Protein AF-A0A952A8U5-F1 (afdb_monomer_lite)

Structure (mmCIF, N/CA/C/O backbone):
data_AF-A0A952A8U5-F1
#
_entry.id   AF-A0A952A8U5-F1
#
loop_
_atom_site.group_PDB
_atom_site.id
_atom_site.type_symbol
_atom_site.label_atom_id
_atom_site.label_alt_id
_atom_site.label_comp_id
_atom_site.label_asym_id
_atom_site.label_entity_id
_atom_site.label_seq_id
_atom_site.pdbx_PDB_ins_code
_atom_site.Cartn_x
_atom_site.Cartn_y
_atom_site.Cartn_z
_atom_site.occupancy
_atom_site.B_iso_or_equiv
_atom_site.auth_seq_id
_atom_site.auth_comp_id
_atom_site.auth_asym_id
_atom_site.auth_atom_id
_atom_site.pdbx_PDB_model_num
ATOM 1 N N . VAL A 1 1 ? 21.647 -5.695 -5.911 1.00 37.28 1 VAL A N 1
ATOM 2 C CA . VAL A 1 1 ? 21.591 -6.874 -6.812 1.00 37.28 1 VAL A CA 1
ATOM 3 C C . VAL A 1 1 ? 20.422 -6.600 -7.721 1.00 37.28 1 VAL A C 1
ATOM 5 O O . VAL A 1 1 ? 19.400 -6.270 -7.164 1.00 37.28 1 VAL A O 1
ATOM 8 N N . ASN A 1 2 ? 20.579 -6.632 -9.044 1.00 33.94 2 ASN A N 1
ATOM 9 C CA . ASN A 1 2 ? 19.519 -6.230 -9.976 1.00 33.94 2 ASN A CA 1
ATOM 10 C C . ASN A 1 2 ? 18.311 -7.177 -9.808 1.00 33.94 2 ASN A C 1
ATOM 12 O O . ASN A 1 2 ? 18.358 -8.295 -10.326 1.00 33.94 2 ASN A O 1
ATOM 16 N N . GLN A 1 3 ? 17.289 -6.779 -9.040 1.00 51.44 3 GLN A N 1
ATOM 17 C CA . GLN A 1 3 ? 16.189 -7.674 -8.624 1.00 51.44 3 GLN A CA 1
ATOM 18 C C . GLN A 1 3 ? 15.163 -7.899 -9.745 1.00 51.44 3 GLN A C 1
ATOM 20 O O . GLN A 1 3 ? 14.314 -8.783 -9.668 1.00 51.44 3 GLN A O 1
ATOM 25 N N . TYR A 1 4 ? 15.304 -7.156 -10.846 1.00 50.34 4 TYR A N 1
ATOM 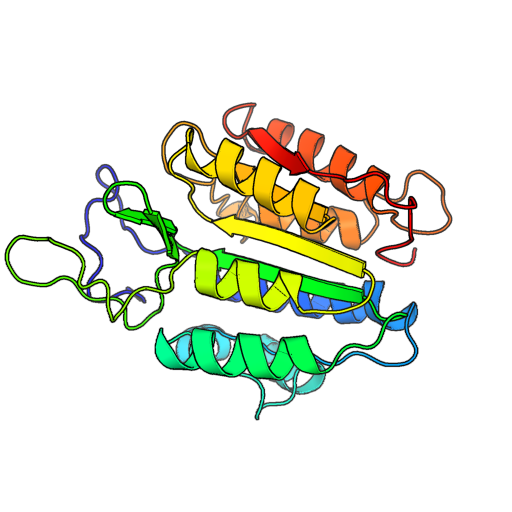26 C CA . TYR A 1 4 ? 14.546 -7.318 -12.080 1.00 50.34 4 TYR A CA 1
ATOM 27 C C . TYR A 1 4 ? 15.499 -7.630 -13.243 1.00 50.34 4 TYR A C 1
ATOM 29 O O . TYR A 1 4 ? 15.932 -6.724 -13.961 1.00 50.34 4 TYR A O 1
ATOM 37 N N . PRO A 1 5 ? 15.828 -8.911 -13.498 1.00 50.66 5 PRO A N 1
ATOM 38 C CA . PRO A 1 5 ? 16.838 -9.280 -14.493 1.00 50.66 5 PRO A CA 1
ATOM 39 C C . PRO A 1 5 ? 16.479 -8.892 -15.939 1.00 50.66 5 PRO A C 1
ATOM 41 O O . PRO A 1 5 ? 17.337 -8.945 -16.818 1.00 50.66 5 PRO A O 1
ATOM 44 N N . HIS A 1 6 ? 15.226 -8.491 -16.181 1.00 56.41 6 HIS A N 1
ATOM 45 C CA . HIS A 1 6 ? 14.666 -8.197 -17.506 1.00 56.41 6 HIS A CA 1
ATOM 46 C C . HIS A 1 6 ? 14.219 -6.742 -17.670 1.00 56.41 6 HIS A C 1
ATOM 48 O O . HIS A 1 6 ? 13.686 -6.390 -18.725 1.00 56.41 6 HIS A O 1
ATOM 54 N N . LEU A 1 7 ? 14.421 -5.893 -16.655 1.00 51.28 7 LEU A N 1
ATOM 55 C CA . LEU A 1 7 ? 14.247 -4.455 -16.829 1.00 51.28 7 LEU A CA 1
ATOM 56 C C . LEU A 1 7 ? 15.418 -3.905 -17.663 1.00 51.28 7 LEU A C 1
ATOM 58 O O . LEU A 1 7 ? 16.573 -4.278 -17.426 1.00 51.28 7 LEU A O 1
ATOM 62 N N . PRO A 1 8 ? 15.158 -3.036 -18.660 1.00 50.41 8 PRO A N 1
ATOM 63 C CA . PRO A 1 8 ? 16.235 -2.339 -19.350 1.00 50.41 8 PRO A CA 1
ATOM 64 C C . PRO A 1 8 ? 17.064 -1.544 -18.333 1.00 50.41 8 PRO A C 1
ATOM 66 O O . PRO A 1 8 ? 16.554 -1.093 -17.315 1.00 50.41 8 PRO A O 1
ATOM 69 N N . ARG A 1 9 ? 18.358 -1.352 -18.604 1.00 48.50 9 ARG A N 1
ATOM 70 C CA . ARG A 1 9 ? 19.255 -0.591 -17.712 1.00 48.50 9 ARG A CA 1
ATOM 71 C C . ARG A 1 9 ? 19.032 0.926 -17.756 1.00 48.50 9 ARG A C 1
ATOM 73 O O . ARG A 1 9 ? 19.686 1.635 -17.001 1.00 48.50 9 ARG A O 1
ATOM 80 N N . ASP A 1 10 ? 18.144 1.400 -18.631 1.00 44.06 10 ASP A N 1
ATOM 81 C CA . ASP A 1 10 ? 17.952 2.814 -18.943 1.00 44.06 10 ASP A CA 1
ATOM 82 C C . ASP A 1 10 ? 16.544 3.299 -18.570 1.00 44.06 10 ASP A C 1
ATOM 84 O O . ASP A 1 10 ? 15.676 3.494 -19.421 1.00 44.06 10 ASP A O 1
ATOM 88 N N . CYS A 1 11 ? 16.342 3.579 -17.284 1.00 48.38 11 CYS A N 1
ATOM 89 C CA . CYS A 1 11 ? 15.270 4.452 -16.808 1.00 48.38 11 CYS A CA 1
ATOM 90 C C . CYS A 1 11 ? 15.781 5.900 -16.832 1.00 48.38 11 CYS A C 1
ATOM 92 O O . CYS A 1 11 ? 16.221 6.437 -15.818 1.00 48.38 11 CYS A O 1
ATOM 94 N N . GLY A 1 12 ? 15.820 6.520 -18.019 1.00 43.03 12 GLY A N 1
ATOM 95 C CA . GLY A 1 12 ? 16.330 7.892 -18.177 1.00 43.03 12 GLY A CA 1
ATOM 96 C C . GLY A 1 12 ? 17.836 8.038 -17.901 1.00 43.03 12 GLY A C 1
ATOM 97 O O . GLY A 1 12 ? 18.270 9.066 -17.385 1.00 43.03 12 GLY A O 1
ATOM 98 N N . GLY A 1 13 ? 18.630 7.006 -18.218 1.00 38.75 13 GLY A N 1
ATOM 99 C CA . GLY A 1 13 ? 20.083 6.973 -17.991 1.00 38.75 13 GLY A CA 1
ATOM 100 C C . GLY A 1 13 ? 20.511 6.516 -16.588 1.00 38.75 13 GLY A C 1
ATOM 101 O O . GLY A 1 13 ? 21.642 6.785 -16.181 1.00 38.75 13 GLY A O 1
ATOM 102 N N . ARG A 1 14 ? 19.618 5.864 -15.825 1.00 41.97 14 ARG A N 1
ATOM 103 C CA . ARG A 1 14 ? 19.888 5.255 -14.508 1.00 41.97 14 ARG A CA 1
ATOM 104 C C . ARG A 1 14 ? 19.288 3.850 -14.405 1.00 41.97 14 ARG A C 1
ATOM 106 O O . ARG A 1 14 ? 18.371 3.515 -15.152 1.00 41.97 14 ARG A O 1
ATOM 113 N N . SER A 1 15 ? 19.792 3.076 -13.436 1.00 47.25 15 SER A N 1
ATOM 114 C CA . SER A 1 15 ? 19.279 1.747 -13.078 1.00 47.25 15 SER A CA 1
ATOM 115 C C . SER A 1 15 ? 17.777 1.797 -12.794 1.00 47.25 15 SER A C 1
ATOM 117 O O . SER A 1 15 ? 17.335 2.627 -12.005 1.00 47.25 15 SER A O 1
ATOM 119 N N . CYS A 1 16 ? 17.014 0.891 -13.405 1.00 51.41 16 CYS A N 1
ATOM 120 C CA . CYS A 1 16 ? 15.597 0.658 -13.114 1.00 51.41 16 CYS A CA 1
ATOM 121 C C . CYS A 1 16 ? 15.400 -0.263 -11.894 1.00 51.41 16 CYS A C 1
ATOM 123 O O . CYS A 1 16 ? 14.442 -1.020 -11.856 1.00 51.41 16 CYS A O 1
ATOM 125 N N . ASP A 1 17 ? 16.3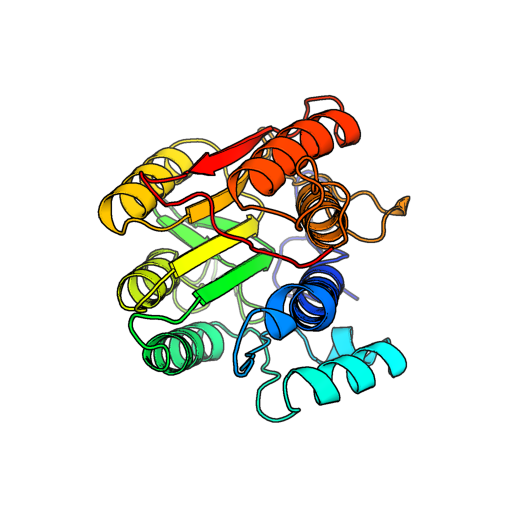43 -0.288 -10.954 1.00 58.25 17 ASP A N 1
ATOM 126 C CA . ASP A 1 17 ? 16.237 -1.097 -9.736 1.00 58.25 17 ASP A CA 1
ATOM 127 C C . ASP A 1 17 ? 15.728 -0.163 -8.638 1.00 58.25 17 ASP A C 1
ATOM 129 O O . ASP A 1 17 ? 16.400 0.823 -8.321 1.00 58.25 17 ASP A O 1
ATOM 133 N N . LEU A 1 18 ? 14.522 -0.417 -8.128 1.00 64.88 18 LEU A N 1
ATOM 134 C CA . LEU A 1 18 ? 14.008 0.300 -6.962 1.00 64.88 18 LEU A CA 1
ATOM 135 C C . LEU A 1 18 ? 14.742 -0.225 -5.732 1.00 64.88 18 LEU A C 1
ATOM 137 O O . LEU A 1 18 ? 14.791 -1.431 -5.497 1.00 64.88 18 LEU A O 1
ATOM 141 N N . ASN A 1 19 ? 15.310 0.675 -4.941 1.00 69.81 19 ASN A N 1
ATOM 142 C CA . ASN A 1 19 ? 16.177 0.284 -3.832 1.00 69.81 19 ASN A CA 1
ATOM 143 C C . ASN A 1 19 ? 15.388 -0.149 -2.592 1.00 69.81 19 ASN A C 1
ATOM 145 O O . ASN A 1 19 ? 15.930 -0.841 -1.729 1.00 69.81 19 ASN A O 1
ATOM 149 N N . PHE A 1 20 ? 14.124 0.268 -2.492 1.00 80.62 20 PHE A N 1
ATOM 150 C CA . PHE A 1 20 ? 13.355 0.205 -1.254 1.00 80.62 20 PHE A CA 1
ATOM 151 C C . PHE A 1 20 ? 12.018 -0.566 -1.248 1.00 80.62 20 PHE A C 1
ATOM 153 O O . PHE A 1 20 ? 11.521 -0.725 -0.141 1.00 80.62 20 PHE A O 1
ATOM 160 N N . PRO A 1 21 ? 11.445 -1.162 -2.323 1.00 86.81 21 PRO A N 1
ATOM 161 C CA . PRO A 1 21 ? 10.100 -1.761 -2.251 1.00 86.81 21 PRO A CA 1
ATOM 162 C C . PRO A 1 21 ? 9.926 -2.826 -1.163 1.00 86.81 21 PRO A C 1
ATOM 164 O O . PRO A 1 21 ? 8.898 -2.878 -0.492 1.00 86.81 21 PRO A O 1
ATOM 167 N N . VAL A 1 22 ? 10.948 -3.661 -0.946 1.00 91.25 22 VAL A N 1
ATOM 168 C CA . VAL A 1 22 ? 10.924 -4.677 0.118 1.00 91.25 22 VAL A CA 1
ATOM 169 C C . VAL A 1 22 ? 11.015 -4.032 1.500 1.00 91.25 22 VAL A C 1
ATOM 171 O O . VAL A 1 22 ? 10.316 -4.458 2.419 1.00 91.25 22 VAL A O 1
ATOM 174 N N . ALA A 1 23 ? 11.837 -2.992 1.659 1.00 90.75 23 ALA A N 1
ATOM 175 C CA . ALA A 1 23 ? 11.923 -2.230 2.904 1.00 90.75 23 ALA A CA 1
ATOM 176 C C . ALA A 1 23 ? 10.614 -1.478 3.190 1.00 90.75 23 ALA A C 1
ATOM 178 O O . ALA A 1 23 ? 10.117 -1.537 4.310 1.00 90.75 23 ALA A O 1
ATOM 179 N N . ASP A 1 24 ? 10.035 -0.848 2.171 1.00 92.00 24 ASP A N 1
ATOM 180 C CA . ASP A 1 24 ? 8.769 -0.124 2.203 1.00 92.00 24 ASP A CA 1
ATOM 181 C C . ASP A 1 24 ? 7.629 -1.037 2.667 1.00 92.00 24 ASP A C 1
ATOM 183 O O . ASP A 1 24 ? 6.976 -0.748 3.668 1.00 92.00 24 ASP A O 1
ATOM 187 N N . ALA A 1 25 ? 7.431 -2.181 2.003 1.00 94.75 25 ALA A N 1
ATOM 188 C CA . ALA A 1 25 ? 6.366 -3.122 2.350 1.00 94.75 25 ALA A CA 1
ATOM 189 C C . ALA A 1 25 ? 6.558 -3.749 3.743 1.00 94.75 25 ALA A C 1
ATOM 191 O O . ALA A 1 25 ? 5.596 -3.872 4.507 1.00 94.75 25 ALA A O 1
ATOM 192 N N . SER A 1 26 ? 7.799 -4.098 4.102 1.00 95.50 26 SER A N 1
ATOM 193 C CA . SER A 1 26 ? 8.123 -4.691 5.408 1.00 95.50 26 SER A CA 1
ATOM 194 C C . SER A 1 26 ? 7.898 -3.702 6.555 1.00 95.50 26 SER A C 1
ATOM 196 O O . SER A 1 26 ? 7.241 -4.021 7.546 1.00 95.50 26 SER A O 1
ATOM 198 N N . GLU A 1 27 ? 8.395 -2.472 6.425 1.00 95.81 27 GLU A N 1
ATOM 199 C CA . GLU A 1 27 ? 8.188 -1.448 7.452 1.00 95.81 27 GLU A CA 1
ATOM 200 C C . GLU A 1 27 ? 6.730 -0.992 7.514 1.00 95.81 27 GLU A C 1
ATOM 202 O O . GLU A 1 27 ? 6.235 -0.688 8.601 1.00 95.81 27 GLU A O 1
ATOM 207 N N . PHE A 1 28 ? 6.010 -1.002 6.388 1.00 96.88 28 PHE A N 1
ATOM 208 C CA . PHE A 1 28 ? 4.585 -0.694 6.367 1.00 96.88 28 PHE A CA 1
ATOM 209 C C . PHE A 1 28 ? 3.770 -1.711 7.167 1.00 96.88 28 PHE A C 1
ATOM 211 O O . PHE A 1 28 ? 3.042 -1.314 8.080 1.00 96.88 28 PHE A O 1
ATOM 218 N N . VAL A 1 29 ? 3.921 -3.015 6.901 1.00 97.62 29 VAL A N 1
ATOM 219 C CA . VAL A 1 29 ? 3.179 -4.040 7.658 1.00 97.62 29 VAL A CA 1
ATOM 220 C C . VAL A 1 29 ? 3.554 -4.019 9.141 1.00 97.62 29 VAL A C 1
ATOM 222 O O . VAL A 1 29 ? 2.681 -4.158 10.000 1.00 97.62 29 VAL A O 1
ATOM 225 N N . ARG A 1 30 ? 4.822 -3.737 9.464 1.00 97.44 30 ARG A N 1
ATOM 226 C CA . ARG A 1 30 ? 5.284 -3.553 10.842 1.00 97.44 30 ARG A CA 1
ATOM 227 C C . ARG A 1 30 ? 4.617 -2.353 11.518 1.00 97.44 30 ARG A C 1
ATOM 229 O O . ARG A 1 30 ? 4.104 -2.484 12.628 1.00 97.44 30 ARG A O 1
ATOM 236 N N . ALA A 1 31 ? 4.563 -1.200 10.853 1.00 97.19 31 ALA A N 1
ATOM 237 C CA . ALA A 1 31 ? 3.901 -0.008 11.380 1.00 97.19 31 ALA A CA 1
ATOM 238 C C . ALA A 1 31 ? 2.395 -0.239 11.597 1.00 97.19 31 ALA A C 1
ATOM 240 O O . ALA A 1 31 ? 1.861 0.136 12.643 1.00 97.19 31 ALA A O 1
ATOM 241 N N . VAL A 1 32 ? 1.722 -0.909 10.656 1.00 97.81 32 VAL A N 1
ATOM 242 C CA . VAL A 1 32 ? 0.310 -1.305 10.784 1.00 97.81 32 VAL A CA 1
ATOM 243 C C . VAL A 1 32 ? 0.119 -2.251 11.974 1.00 97.81 32 VAL A C 1
ATOM 245 O O . VAL A 1 32 ? -0.770 -2.019 12.794 1.00 97.81 32 VAL A O 1
ATOM 248 N N . ALA A 1 33 ? 0.980 -3.255 12.148 1.00 97.75 33 ALA A N 1
ATOM 249 C CA . ALA A 1 33 ? 0.918 -4.170 13.288 1.00 97.75 33 ALA A CA 1
ATOM 250 C C . ALA A 1 33 ? 1.134 -3.461 14.641 1.00 97.75 33 ALA A C 1
ATOM 252 O O . ALA A 1 33 ? 0.477 -3.766 15.636 1.00 97.75 33 ALA A O 1
ATOM 253 N N . GLU A 1 34 ? 2.022 -2.469 14.705 1.00 97.00 34 GLU A N 1
ATOM 254 C CA . GLU A 1 34 ? 2.311 -1.743 15.948 1.00 97.00 34 GLU A CA 1
ATOM 255 C C . GLU A 1 34 ? 1.239 -0.696 16.308 1.00 97.00 34 GLU A C 1
ATOM 257 O O . GLU A 1 34 ? 0.979 -0.427 17.497 1.00 97.00 34 GLU A O 1
ATOM 262 N N . ARG A 1 35 ? 0.648 -0.057 15.290 1.00 97.25 35 ARG A N 1
ATOM 263 C CA . ARG A 1 35 ? -0.149 1.170 15.445 1.00 97.25 35 ARG A CA 1
ATOM 264 C C . ARG A 1 35 ? -1.611 1.031 15.039 1.00 97.25 35 ARG A C 1
ATOM 266 O O . ARG A 1 35 ? -2.451 1.670 15.673 1.00 97.25 35 ARG A O 1
ATOM 273 N N . SER A 1 36 ? -1.933 0.201 14.058 1.00 96.38 36 SER A N 1
ATOM 274 C CA . SER A 1 36 ? -3.300 0.019 13.552 1.00 96.38 36 SER A CA 1
ATOM 275 C C . SER A 1 36 ? -3.965 -1.227 14.132 1.00 96.38 36 SER A C 1
ATOM 277 O O . SER A 1 36 ? -5.079 -1.126 14.633 1.00 96.38 36 SER A O 1
ATOM 279 N N . ALA A 1 37 ? -3.278 -2.374 14.160 1.00 97.06 37 ALA A N 1
ATOM 280 C CA . ALA A 1 37 ? -3.807 -3.636 14.693 1.00 97.06 37 ALA A CA 1
ATOM 281 C C . ALA A 1 37 ? -4.447 -3.531 16.089 1.00 97.06 37 ALA A C 1
ATOM 283 O O . ALA A 1 37 ? -5.512 -4.111 16.278 1.00 97.06 37 ALA A O 1
ATOM 284 N N . PRO A 1 38 ? -3.908 -2.758 17.057 1.00 96.81 38 PRO A N 1
ATOM 285 C CA . PRO A 1 38 ? -4.542 -2.607 18.370 1.00 96.81 38 PRO A CA 1
ATOM 286 C C . PRO A 1 38 ? -5.923 -1.929 18.361 1.00 96.81 38 PRO A C 1
ATOM 288 O O . PRO A 1 38 ? -6.580 -1.890 19.399 1.00 96.81 38 PRO A O 1
ATOM 291 N N . LEU A 1 39 ? -6.349 -1.348 17.234 1.00 96.12 39 LEU A N 1
ATOM 292 C CA . LEU A 1 39 ? -7.702 -0.816 17.038 1.00 96.12 39 LEU A CA 1
ATOM 293 C C . LEU A 1 39 ? -8.718 -1.910 16.660 1.00 96.12 39 LEU A C 1
ATOM 295 O O . LEU A 1 39 ? -9.917 -1.635 16.632 1.00 96.12 39 LEU A O 1
ATOM 299 N N . HIS A 1 40 ? -8.250 -3.124 16.366 1.00 96.69 40 HIS A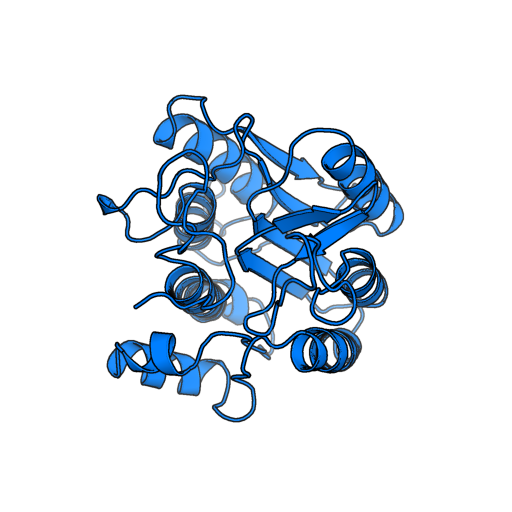 N 1
ATOM 300 C CA . HIS A 1 40 ? -9.034 -4.246 15.860 1.00 96.69 40 HIS A CA 1
ATOM 301 C C . HIS A 1 40 ? -8.945 -5.454 16.801 1.00 96.69 40 HIS A C 1
ATOM 303 O O . HIS A 1 40 ? -8.061 -5.543 17.652 1.00 96.69 40 HIS A O 1
ATOM 309 N N . ALA A 1 41 ? -9.880 -6.398 16.657 1.00 96.81 41 ALA A N 1
ATOM 310 C CA . ALA A 1 41 ? -9.876 -7.629 17.451 1.00 96.81 41 ALA A CA 1
ATOM 311 C C . ALA A 1 41 ? -8.711 -8.562 17.076 1.00 96.81 41 ALA A C 1
ATOM 313 O O . ALA A 1 41 ? -8.189 -9.275 17.931 1.00 96.81 41 ALA A O 1
ATOM 314 N N . GLN A 1 42 ? -8.315 -8.544 15.804 1.00 95.94 42 GLN A N 1
ATOM 315 C CA . GLN A 1 42 ? -7.205 -9.309 15.248 1.00 95.94 42 GLN A CA 1
ATOM 316 C C . GLN A 1 42 ? -6.674 -8.620 13.986 1.00 95.94 42 GLN A C 1
ATOM 318 O O . GLN A 1 42 ? -7.327 -7.731 13.436 1.00 95.94 42 GLN A O 1
ATOM 323 N N . MET A 1 43 ? -5.497 -9.046 13.534 1.00 96.88 43 MET A N 1
ATOM 324 C CA . MET A 1 43 ? -4.905 -8.647 12.262 1.00 96.88 43 MET A CA 1
ATOM 325 C C . MET A 1 43 ? -4.459 -9.902 11.523 1.00 96.88 43 MET A C 1
ATOM 327 O O . MET A 1 43 ? -3.761 -10.739 12.091 1.00 96.88 43 MET A O 1
ATOM 331 N N . GLU A 1 44 ? -4.845 -9.992 10.257 1.00 97.56 44 GLU A N 1
ATOM 332 C CA . GLU A 1 44 ? -4.279 -10.925 9.292 1.00 97.56 44 GLU A CA 1
ATOM 333 C C . GLU A 1 44 ? -3.462 -10.131 8.273 1.00 97.56 44 GLU A C 1
ATOM 335 O O . GLU A 1 44 ? -3.819 -9.002 7.931 1.00 97.56 44 GLU A O 1
ATOM 340 N N . ALA A 1 45 ? -2.360 -10.706 7.801 1.00 97.94 45 ALA A N 1
ATOM 341 C CA . ALA A 1 45 ? -1.507 -10.084 6.801 1.00 97.94 45 ALA A CA 1
ATOM 342 C C . ALA A 1 45 ? -1.103 -11.095 5.727 1.00 97.94 45 ALA A C 1
ATOM 344 O O . ALA A 1 45 ? -1.012 -12.293 5.988 1.00 97.94 45 ALA A O 1
ATOM 345 N N . LEU A 1 46 ? -0.857 -10.568 4.533 1.00 98.25 46 LEU A N 1
ATOM 346 C CA . LEU A 1 46 ? -0.277 -11.239 3.379 1.00 98.25 46 LEU A CA 1
ATOM 347 C C . LEU A 1 46 ? 0.802 -10.297 2.843 1.00 98.25 46 LEU A C 1
ATOM 349 O O . LEU A 1 46 ? 0.534 -9.109 2.644 1.00 98.25 46 LEU A O 1
ATOM 353 N N . LEU A 1 47 ? 2.018 -10.801 2.645 1.00 98.12 47 LEU A N 1
ATOM 354 C CA . LEU A 1 47 ? 3.144 -9.997 2.181 1.00 98.12 47 LEU A CA 1
ATOM 355 C C . LEU A 1 47 ? 3.740 -10.612 0.919 1.00 98.12 47 LEU A C 1
ATOM 357 O O . LEU A 1 47 ? 4.336 -11.684 0.973 1.00 98.12 47 LEU A O 1
ATOM 361 N N . LEU A 1 48 ? 3.623 -9.904 -0.205 1.00 97.56 48 LEU A N 1
ATOM 362 C CA . LEU A 1 48 ? 4.245 -10.314 -1.461 1.00 97.56 48 LEU A CA 1
ATOM 363 C C . LEU A 1 48 ? 5.519 -9.503 -1.710 1.00 97.56 48 LEU A C 1
ATOM 365 O O . LEU A 1 48 ? 5.448 -8.344 -2.116 1.00 97.56 48 LEU A O 1
ATOM 369 N N . VAL A 1 49 ? 6.681 -10.096 -1.439 1.00 95.75 49 VAL A N 1
ATOM 370 C CA . VAL A 1 49 ? 8.004 -9.454 -1.551 1.00 95.75 49 VAL A CA 1
ATOM 371 C C . VAL A 1 49 ? 9.058 -10.464 -1.983 1.00 95.75 49 VAL A C 1
ATOM 373 O O . VAL A 1 49 ? 8.922 -11.657 -1.724 1.00 95.75 49 VAL A O 1
ATOM 376 N N . ASN A 1 50 ? 10.126 -9.991 -2.627 1.00 93.62 50 ASN A N 1
ATOM 377 C CA . ASN A 1 50 ? 11.254 -10.855 -2.959 1.00 93.62 50 ASN A CA 1
ATOM 378 C C . ASN A 1 50 ? 11.929 -11.363 -1.678 1.00 93.62 50 ASN A C 1
ATOM 380 O O . ASN A 1 50 ? 12.507 -10.567 -0.931 1.00 93.62 50 ASN A O 1
ATOM 384 N N . ARG A 1 51 ? 11.871 -12.676 -1.420 1.00 91.75 51 ARG A N 1
ATOM 385 C CA . ARG A 1 51 ? 12.367 -13.276 -0.172 1.00 91.75 51 ARG A CA 1
ATOM 386 C C . ARG A 1 51 ? 13.863 -13.105 -0.021 1.00 91.75 51 ARG A C 1
ATOM 388 O O . ARG A 1 51 ? 14.297 -12.691 1.042 1.00 91.75 51 ARG A O 1
ATOM 395 N N . GLU A 1 52 ? 14.634 -13.295 -1.091 1.00 90.81 52 GLU A N 1
ATOM 396 C CA . GLU A 1 52 ? 16.091 -13.085 -1.058 1.00 90.81 52 GLU A CA 1
ATOM 397 C C . GLU A 1 52 ? 16.449 -11.670 -0.567 1.00 90.81 52 GLU A C 1
ATOM 399 O O . GLU A 1 52 ? 17.391 -11.478 0.200 1.00 90.81 52 GLU A O 1
ATOM 404 N N . ALA A 1 53 ? 15.670 -10.666 -0.972 1.00 90.06 53 ALA A N 1
ATOM 405 C CA . ALA A 1 53 ? 15.876 -9.285 -0.556 1.00 90.06 53 ALA A CA 1
ATOM 406 C C . ALA A 1 53 ? 15.410 -9.016 0.885 1.00 90.06 53 ALA A C 1
ATOM 408 O O . ALA A 1 53 ? 16.007 -8.183 1.566 1.00 90.06 53 ALA A O 1
ATOM 409 N N . LEU A 1 54 ? 14.365 -9.705 1.354 1.00 92.06 54 LEU A N 1
ATOM 410 C CA . LEU A 1 54 ? 13.913 -9.642 2.746 1.00 92.06 54 LEU A CA 1
ATOM 411 C C . LEU A 1 54 ? 14.927 -10.313 3.687 1.00 92.06 54 LEU A C 1
ATOM 413 O O . LEU A 1 54 ? 15.275 -9.753 4.722 1.00 92.06 54 LEU A O 1
ATOM 417 N N . GLU A 1 55 ? 15.430 -11.481 3.294 1.00 92.31 55 GLU A N 1
ATOM 418 C CA . GLU A 1 55 ? 16.386 -12.318 4.030 1.00 92.31 55 GLU A CA 1
ATOM 419 C C . GLU A 1 55 ? 17.810 -11.743 4.033 1.00 92.31 55 GLU A C 1
ATOM 421 O O . GLU A 1 55 ? 18.655 -12.178 4.807 1.00 92.31 55 GLU A O 1
ATOM 426 N N . ALA A 1 56 ? 18.084 -10.705 3.238 1.00 90.81 56 ALA A N 1
ATOM 427 C CA . ALA A 1 56 ? 19.326 -9.939 3.348 1.00 90.81 56 ALA A CA 1
ATOM 428 C C . ALA A 1 56 ? 19.476 -9.221 4.712 1.00 90.81 56 ALA A C 1
ATOM 430 O O . ALA A 1 56 ? 20.577 -8.788 5.060 1.00 90.81 56 ALA A O 1
ATOM 431 N N . ASP A 1 57 ? 18.384 -9.092 5.475 1.00 91.56 57 ASP A N 1
ATOM 432 C CA . ASP A 1 57 ? 18.335 -8.598 6.851 1.00 91.56 57 ASP A CA 1
ATOM 433 C C . ASP A 1 57 ? 17.588 -9.619 7.733 1.00 91.56 57 ASP A C 1
ATOM 435 O O . ASP A 1 57 ? 16.368 -9.555 7.890 1.00 91.56 57 ASP A O 1
ATOM 439 N N . ASP A 1 58 ? 18.327 -10.571 8.317 1.00 92.44 58 ASP A N 1
ATOM 440 C CA . ASP A 1 58 ? 17.782 -11.663 9.145 1.00 92.44 58 ASP A CA 1
ATOM 441 C C . ASP A 1 58 ? 16.881 -11.168 10.288 1.00 92.44 58 ASP A C 1
ATOM 443 O O . ASP A 1 58 ? 15.894 -11.817 10.651 1.00 92.44 58 ASP A O 1
ATOM 447 N N . ALA A 1 59 ? 17.217 -10.016 10.881 1.00 93.19 59 ALA A N 1
ATOM 448 C CA . ALA A 1 59 ? 16.440 -9.446 11.975 1.00 93.19 59 ALA A CA 1
ATOM 449 C C . ALA A 1 59 ? 15.065 -8.992 11.474 1.00 93.19 59 ALA A C 1
ATOM 451 O O . ALA A 1 59 ? 14.043 -9.354 12.064 1.00 93.19 59 ALA A O 1
ATOM 452 N N . ARG A 1 60 ? 15.037 -8.271 10.345 1.00 92.50 60 ARG A N 1
ATOM 453 C CA . ARG A 1 60 ? 13.793 -7.868 9.682 1.00 92.50 60 ARG A CA 1
ATOM 454 C C . ARG A 1 60 ? 12.989 -9.077 9.227 1.00 92.50 60 ARG A C 1
ATOM 456 O O . ARG A 1 60 ? 11.805 -9.148 9.538 1.00 92.50 60 ARG A O 1
ATOM 463 N N . ALA A 1 61 ? 13.610 -10.040 8.550 1.00 94.50 61 ALA A N 1
ATOM 464 C CA . ALA A 1 61 ? 12.932 -11.250 8.091 1.00 94.50 61 ALA A CA 1
ATOM 465 C C . ALA A 1 61 ? 12.267 -12.002 9.258 1.00 94.50 61 ALA A C 1
ATOM 467 O O . ALA A 1 61 ? 11.090 -12.355 9.183 1.00 94.50 61 ALA A O 1
ATOM 468 N N . GLY A 1 62 ? 12.977 -12.161 10.381 1.00 96.38 62 GLY A N 1
ATOM 469 C CA . GLY A 1 62 ? 12.441 -12.794 11.585 1.00 96.38 62 GLY A CA 1
ATOM 470 C C . GLY A 1 62 ? 11.304 -12.010 12.252 1.00 96.38 62 GLY A C 1
ATOM 471 O O . GLY A 1 62 ? 10.374 -12.618 12.786 1.00 96.38 62 GLY A O 1
ATOM 472 N N . ASP A 1 63 ? 11.357 -10.675 12.241 1.00 95.62 63 ASP A N 1
ATOM 473 C CA . ASP A 1 63 ? 10.268 -9.818 12.727 1.00 95.62 63 ASP A CA 1
ATOM 474 C C . ASP A 1 63 ? 9.021 -9.936 11.846 1.00 95.62 63 ASP A C 1
ATOM 476 O O . ASP A 1 63 ? 7.918 -10.142 12.357 1.00 95.62 63 ASP A O 1
ATOM 480 N N . ILE A 1 64 ? 9.200 -9.873 10.528 1.00 97.50 64 ILE A N 1
ATOM 481 C CA . ILE A 1 64 ? 8.116 -9.973 9.552 1.00 97.50 64 ILE A CA 1
ATOM 482 C C . ILE A 1 64 ? 7.465 -11.356 9.583 1.00 97.50 64 ILE A C 1
ATOM 484 O O . ILE A 1 64 ? 6.240 -11.435 9.634 1.00 97.50 64 ILE A O 1
ATOM 488 N N . ALA A 1 65 ? 8.241 -12.439 9.663 1.00 97.00 65 ALA A N 1
ATOM 489 C CA . ALA A 1 65 ? 7.701 -13.794 9.784 1.00 97.00 65 ALA A CA 1
ATOM 490 C C . ALA A 1 65 ? 6.829 -13.974 11.039 1.00 97.00 65 ALA A C 1
ATOM 492 O O . ALA A 1 65 ? 5.834 -14.694 11.002 1.00 97.00 65 ALA A O 1
ATOM 493 N N . ARG A 1 66 ? 7.149 -13.282 12.144 1.00 97.12 66 ARG A N 1
ATOM 494 C CA . ARG A 1 66 ? 6.320 -13.281 13.364 1.00 97.12 66 ARG A CA 1
ATOM 495 C C . ARG A 1 66 ? 5.021 -12.488 13.220 1.00 97.12 66 ARG A C 1
ATOM 497 O O . ARG A 1 66 ? 4.055 -12.817 13.901 1.00 97.12 66 ARG A O 1
ATOM 504 N N . ILE A 1 67 ? 5.011 -11.443 12.394 1.00 97.50 67 ILE A N 1
ATOM 505 C CA . ILE A 1 67 ? 3.840 -10.582 12.171 1.00 97.50 67 ILE A CA 1
ATOM 506 C C . ILE A 1 67 ? 2.897 -11.195 11.130 1.00 97.50 67 ILE A C 1
ATOM 508 O O . ILE A 1 67 ? 1.687 -11.201 11.332 1.00 97.50 67 ILE A O 1
ATOM 512 N N . VAL A 1 68 ? 3.450 -11.683 10.019 1.00 97.75 68 VAL A N 1
ATOM 513 C CA . VAL A 1 68 ? 2.696 -12.111 8.832 1.00 97.75 68 VAL A CA 1
ATOM 514 C C . VAL A 1 68 ? 2.417 -13.616 8.834 1.00 97.75 68 VAL A C 1
ATOM 516 O O . VAL A 1 68 ? 1.369 -14.041 8.357 1.00 97.75 68 VAL A O 1
ATOM 519 N N . GLY A 1 69 ? 3.316 -14.415 9.413 1.00 96.75 69 GLY A N 1
ATOM 520 C CA . GLY A 1 69 ? 3.360 -15.862 9.204 1.00 96.75 69 GLY A CA 1
ATOM 521 C C . GLY A 1 69 ? 4.189 -16.200 7.966 1.00 96.75 69 GLY A C 1
ATOM 522 O O . GLY A 1 69 ? 4.019 -15.602 6.906 1.00 96.75 69 GLY A O 1
ATOM 523 N N . ASP A 1 70 ? 5.123 -17.141 8.101 1.00 93.50 70 ASP A N 1
ATOM 524 C CA . ASP A 1 70 ? 6.072 -17.476 7.030 1.00 93.50 70 ASP A CA 1
ATOM 525 C C . ASP A 1 70 ? 5.383 -18.091 5.798 1.00 93.50 70 ASP A C 1
ATOM 527 O O . ASP A 1 70 ? 5.831 -17.898 4.672 1.00 93.50 70 ASP A O 1
ATOM 531 N N . ASP A 1 71 ? 4.244 -18.763 5.982 1.00 95.00 71 ASP A N 1
ATOM 532 C CA . ASP A 1 71 ? 3.399 -19.303 4.910 1.00 95.00 71 ASP A CA 1
ATOM 533 C C . ASP A 1 71 ? 2.657 -18.222 4.105 1.00 95.00 71 ASP A C 1
ATOM 535 O O . ASP A 1 71 ? 2.196 -18.495 3.001 1.00 95.00 71 ASP A O 1
ATOM 539 N N . ARG A 1 72 ? 2.587 -16.991 4.626 1.00 96.12 72 ARG A N 1
ATOM 540 C CA . ARG A 1 72 ? 1.937 -15.832 3.991 1.00 96.12 72 ARG A CA 1
ATOM 541 C C . ARG A 1 72 ? 2.929 -14.779 3.492 1.00 96.12 72 ARG A C 1
ATOM 543 O O . ARG A 1 72 ? 2.540 -13.659 3.157 1.00 96.12 72 ARG A O 1
ATOM 550 N N . ILE A 1 73 ? 4.212 -15.133 3.431 1.00 97.56 73 ILE A N 1
ATOM 551 C CA . ILE A 1 73 ? 5.243 -14.363 2.731 1.00 97.56 73 ILE A CA 1
ATOM 552 C C . ILE A 1 73 ? 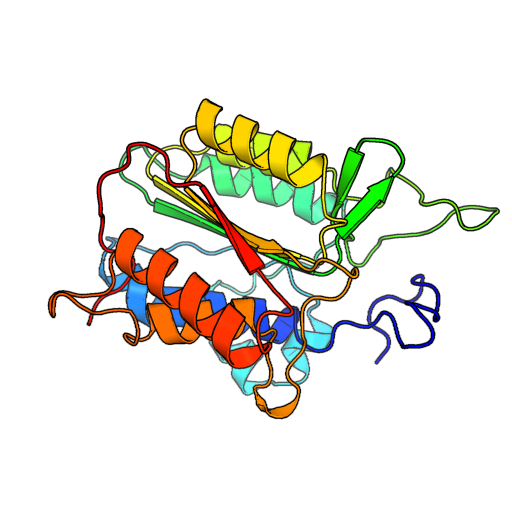5.445 -15.023 1.366 1.00 97.56 73 ILE A C 1
ATOM 554 O O . ILE A 1 73 ? 5.874 -16.169 1.276 1.00 97.56 73 ILE A O 1
ATOM 558 N N . ILE A 1 74 ? 5.111 -14.346 0.276 1.00 97.25 74 ILE A N 1
ATOM 559 C CA . ILE A 1 74 ? 5.043 -14.976 -1.051 1.00 97.25 74 ILE A CA 1
ATOM 560 C C . ILE A 1 74 ? 5.889 -14.180 -2.043 1.00 97.25 74 ILE A C 1
ATOM 562 O O . ILE A 1 74 ? 5.973 -12.958 -1.963 1.00 97.25 74 ILE A O 1
ATOM 566 N N . GLU A 1 75 ? 6.537 -14.861 -2.988 1.00 95.81 75 GLU A N 1
ATOM 567 C CA . GLU A 1 75 ? 7.222 -14.168 -4.084 1.00 95.81 75 GLU A CA 1
ATOM 568 C C . GLU A 1 75 ? 6.203 -13.387 -4.940 1.00 95.81 75 GLU A C 1
ATOM 570 O O . GLU A 1 75 ? 5.155 -13.938 -5.301 1.00 95.81 75 GLU A O 1
ATOM 575 N N . PRO A 1 76 ? 6.485 -12.123 -5.310 1.00 95.56 76 PRO A N 1
ATOM 576 C CA . PRO A 1 76 ? 5.559 -11.254 -6.027 1.00 95.56 76 PRO A CA 1
ATOM 577 C C . PRO A 1 76 ? 5.575 -11.566 -7.530 1.00 95.56 76 PRO A C 1
ATOM 579 O O . PRO A 1 76 ? 5.884 -10.713 -8.365 1.00 95.56 76 PRO A O 1
ATOM 582 N N . GLU A 1 77 ? 5.283 -12.814 -7.886 1.00 95.69 77 GLU A N 1
ATOM 583 C CA . GLU A 1 77 ? 5.087 -13.260 -9.265 1.00 95.69 77 GLU A CA 1
ATOM 584 C C . GLU A 1 77 ? 3.688 -12.881 -9.766 1.00 95.69 77 GLU A C 1
ATOM 586 O O . GLU A 1 77 ? 2.731 -12.806 -8.994 1.00 95.69 77 GLU A O 1
ATOM 591 N N . ALA A 1 78 ? 3.539 -12.697 -11.080 1.00 96.06 78 ALA A N 1
ATOM 592 C CA . ALA A 1 78 ? 2.288 -12.279 -11.706 1.00 96.06 78 ALA A CA 1
ATOM 593 C C . ALA A 1 78 ? 1.113 -13.187 -11.332 1.00 96.06 78 ALA A C 1
ATOM 595 O O . ALA A 1 78 ? -0.012 -12.723 -11.170 1.00 96.06 78 ALA A O 1
ATOM 596 N N . ARG A 1 79 ? 1.366 -14.496 -11.247 1.00 96.12 79 ARG A N 1
ATOM 597 C CA . ARG A 1 79 ? 0.352 -15.477 -10.865 1.00 96.12 79 ARG A CA 1
ATOM 598 C C . ARG A 1 79 ? 0.023 -15.381 -9.380 1.00 96.12 79 ARG A C 1
ATOM 600 O O . ARG A 1 79 ? -1.145 -15.223 -9.058 1.00 96.12 79 ARG A O 1
ATOM 607 N N . SER A 1 80 ? 1.037 -15.425 -8.518 1.00 96.81 80 SER A N 1
ATOM 608 C CA . SER A 1 80 ? 0.865 -15.345 -7.066 1.00 96.81 80 SER A CA 1
ATOM 609 C C . SER A 1 80 ? 0.100 -14.090 -6.663 1.00 96.81 80 SER A C 1
ATOM 611 O O . SER A 1 80 ? -0.850 -14.180 -5.905 1.00 96.81 80 SER A O 1
ATOM 613 N N . ILE A 1 81 ? 0.428 -12.928 -7.236 1.00 96.94 81 ILE A N 1
ATOM 614 C CA . ILE A 1 81 ? -0.305 -11.689 -6.946 1.00 96.94 81 ILE A CA 1
ATOM 615 C C . ILE A 1 81 ? -1.787 -11.819 -7.307 1.00 96.94 81 ILE A C 1
ATOM 617 O O . ILE A 1 81 ? -2.624 -11.443 -6.496 1.00 96.94 81 ILE A O 1
ATOM 621 N N . ARG A 1 82 ? -2.123 -12.333 -8.498 1.00 96.19 82 ARG A N 1
ATOM 622 C CA . ARG A 1 82 ? -3.525 -12.453 -8.939 1.00 96.19 82 ARG A CA 1
ATOM 623 C C . ARG A 1 82 ? -4.319 -13.461 -8.112 1.00 96.19 82 ARG A C 1
ATOM 625 O O . ARG A 1 82 ? -5.474 -13.188 -7.809 1.00 96.19 82 ARG A O 1
ATOM 632 N N . ASP A 1 83 ? -3.714 -14.599 -7.786 1.00 96.38 83 ASP A N 1
ATOM 633 C CA . ASP A 1 83 ? -4.381 -15.669 -7.044 1.00 96.38 83 ASP A CA 1
ATOM 634 C C . ASP A 1 83 ? -4.571 -15.235 -5.571 1.00 96.38 83 ASP A C 1
ATOM 636 O O . ASP A 1 83 ? -5.691 -15.187 -5.064 1.00 96.38 83 ASP A O 1
ATOM 640 N N . GLU A 1 84 ? -3.499 -14.789 -4.911 1.00 97.50 84 GLU A N 1
ATOM 641 C CA . GLU A 1 84 ? -3.498 -14.487 -3.473 1.00 97.50 84 GLU A CA 1
ATOM 642 C C . GLU A 1 84 ? -4.279 -13.214 -3.121 1.00 97.50 84 GLU A C 1
ATOM 644 O O . GLU A 1 84 ? -4.913 -13.153 -2.069 1.00 97.50 84 GLU A O 1
ATOM 649 N N . ILE A 1 85 ? -4.269 -12.184 -3.982 1.00 95.88 85 ILE A N 1
ATOM 650 C CA . ILE A 1 85 ? -5.019 -10.951 -3.701 1.00 95.88 85 ILE A CA 1
ATOM 651 C C . ILE A 1 85 ? -6.528 -11.200 -3.696 1.00 95.88 85 ILE A C 1
ATOM 653 O O . ILE A 1 85 ? -7.238 -10.591 -2.904 1.00 95.88 85 ILE A O 1
ATOM 657 N N . VAL A 1 86 ? -7.023 -12.094 -4.553 1.00 95.38 86 VAL A N 1
ATOM 658 C CA . VAL A 1 86 ? -8.447 -12.439 -4.597 1.00 95.38 86 VAL A CA 1
ATOM 659 C C . VAL A 1 86 ? -8.819 -13.212 -3.338 1.00 95.38 86 VAL A C 1
ATOM 661 O O . VAL A 1 86 ? -9.707 -12.785 -2.603 1.00 95.38 86 VAL A O 1
ATOM 664 N N . ASP A 1 87 ? -8.085 -14.286 -3.046 1.00 95.81 87 ASP A N 1
ATOM 665 C CA . ASP A 1 87 ? -8.381 -15.159 -1.910 1.00 95.81 87 ASP A CA 1
ATOM 666 C C . ASP A 1 87 ? -8.283 -14.410 -0.570 1.00 95.81 87 ASP A C 1
ATOM 668 O O . ASP A 1 87 ? -9.140 -14.565 0.302 1.00 95.81 87 ASP A O 1
ATOM 672 N N . PHE A 1 88 ? -7.275 -13.549 -0.408 1.00 96.81 88 PHE A N 1
ATOM 673 C CA . PHE A 1 88 ? -7.082 -12.782 0.822 1.00 96.81 88 PHE A CA 1
ATOM 674 C C . PHE A 1 88 ? -8.137 -11.684 1.010 1.00 96.81 88 PHE A C 1
ATOM 676 O O . PHE A 1 88 ? -8.595 -11.455 2.132 1.00 96.81 88 PHE A O 1
ATOM 683 N N . LEU A 1 89 ? -8.549 -11.004 -0.066 1.00 96.19 89 LEU A N 1
ATOM 684 C CA . LEU A 1 89 ? -9.528 -9.912 -0.001 1.00 96.19 89 LEU A CA 1
ATOM 685 C C . LEU A 1 89 ? -10.989 -10.390 0.060 1.00 96.19 89 LEU A C 1
ATOM 687 O O . LEU A 1 89 ? -11.875 -9.572 0.322 1.00 96.19 89 LEU A O 1
ATOM 691 N N . ASP A 1 90 ? -11.240 -11.692 -0.093 1.00 95.75 90 ASP A N 1
ATOM 692 C CA . ASP A 1 90 ? -12.547 -12.322 0.139 1.00 95.75 90 ASP A CA 1
ATOM 693 C C . ASP A 1 90 ? -12.805 -12.664 1.625 1.00 95.75 90 ASP A C 1
ATOM 695 O O . ASP A 1 90 ? -13.952 -12.905 2.016 1.00 95.75 90 ASP A O 1
ATOM 699 N N . LEU A 1 91 ? -11.769 -12.654 2.474 1.00 95.06 91 LEU A N 1
ATOM 700 C CA . LEU A 1 91 ? -11.874 -12.935 3.916 1.00 95.06 91 LEU A CA 1
ATOM 701 C C . LEU A 1 91 ? -12.639 -11.867 4.734 1.00 95.06 91 LEU A C 1
ATOM 703 O O . LEU A 1 91 ? -13.420 -12.255 5.610 1.00 95.06 91 LEU A O 1
ATOM 707 N N . PRO A 1 92 ? -12.440 -10.548 4.518 1.00 96.44 92 PRO A N 1
ATOM 708 C CA . PRO A 1 92 ? -12.977 -9.508 5.395 1.00 96.44 92 PRO A CA 1
ATOM 709 C C . PRO A 1 92 ? -14.510 -9.410 5.405 1.00 96.44 92 PRO A C 1
ATOM 711 O O . PRO A 1 92 ? -15.196 -9.468 4.378 1.00 96.44 92 PRO A O 1
ATOM 714 N N . GLY A 1 93 ? -15.064 -9.172 6.592 1.00 96.25 93 GLY A N 1
ATOM 715 C CA . GLY A 1 93 ? -16.467 -8.860 6.826 1.00 96.25 93 GLY A CA 1
ATOM 716 C C . GLY A 1 93 ? -16.805 -7.362 6.707 1.00 96.25 93 GLY A C 1
ATOM 717 O O . GLY A 1 93 ? -15.941 -6.515 6.489 1.00 96.25 93 GLY A O 1
ATOM 718 N N . PRO A 1 94 ? -18.093 -6.989 6.851 1.00 95.25 94 PRO A N 1
ATOM 719 C CA . PRO A 1 94 ? -18.551 -5.598 6.723 1.00 95.25 94 PRO A CA 1
ATOM 720 C C . PRO A 1 94 ? -17.977 -4.603 7.741 1.00 95.25 94 PRO A C 1
ATOM 722 O O . PRO A 1 94 ? -17.978 -3.407 7.459 1.00 95.25 94 PRO A O 1
ATOM 725 N N . ASP A 1 95 ? -17.518 -5.076 8.900 1.00 94.50 95 ASP A N 1
ATOM 726 C CA . ASP A 1 95 ? -16.977 -4.235 9.977 1.00 94.50 95 ASP A CA 1
ATOM 727 C C . ASP A 1 95 ? -15.439 -4.164 9.966 1.00 94.50 95 ASP A C 1
ATOM 729 O O . ASP A 1 95 ? -14.840 -3.448 10.773 1.00 94.50 95 ASP A O 1
ATOM 733 N N . ASP A 1 96 ? -14.797 -4.883 9.043 1.00 96.19 96 ASP A N 1
ATOM 734 C CA . ASP A 1 96 ? -13.345 -4.964 8.958 1.00 96.19 96 ASP A CA 1
ATOM 735 C C . ASP A 1 96 ? -12.742 -3.784 8.185 1.00 96.19 96 ASP A C 1
ATOM 737 O O . ASP A 1 96 ? -13.409 -3.069 7.427 1.00 96.19 96 ASP A O 1
ATOM 741 N N . THR A 1 97 ? -11.442 -3.572 8.386 1.00 95.94 97 THR A N 1
ATOM 742 C CA . THR A 1 97 ? -10.640 -2.639 7.593 1.00 95.94 97 THR A CA 1
ATOM 743 C C . THR A 1 97 ? -9.604 -3.428 6.809 1.00 95.94 97 THR A C 1
ATOM 745 O O . THR A 1 97 ? -8.765 -4.106 7.393 1.00 95.94 97 THR A O 1
ATOM 748 N N . THR A 1 98 ? -9.622 -3.263 5.495 1.00 96.25 98 THR A N 1
ATOM 749 C CA . THR A 1 98 ? -8.711 -3.903 4.554 1.00 96.25 98 THR A CA 1
ATOM 750 C C . THR A 1 98 ? -7.754 -2.870 3.991 1.00 96.25 98 THR A C 1
ATOM 752 O O . THR A 1 98 ? -8.184 -1.952 3.295 1.00 96.25 98 THR A O 1
ATOM 755 N N . ILE A 1 99 ? -6.467 -2.998 4.305 1.00 96.94 99 ILE A N 1
ATOM 756 C CA . ILE A 1 99 ? -5.432 -2.074 3.837 1.00 96.94 99 ILE A CA 1
ATOM 757 C C . ILE A 1 99 ? -4.643 -2.748 2.719 1.00 96.94 99 ILE A C 1
ATOM 759 O O . ILE A 1 99 ? -4.012 -3.775 2.951 1.00 96.94 99 ILE A O 1
ATOM 763 N N . VAL A 1 100 ? -4.648 -2.153 1.527 1.00 96.44 100 VAL A N 1
ATOM 764 C CA . VAL A 1 100 ? -3.810 -2.598 0.405 1.00 96.44 100 VAL A CA 1
ATOM 765 C C . VAL A 1 100 ? -2.681 -1.598 0.214 1.00 96.44 100 VAL A C 1
ATOM 767 O O . VAL A 1 100 ? -2.934 -0.415 0.004 1.00 96.44 100 VAL A O 1
ATOM 770 N N . PHE A 1 101 ? -1.439 -2.067 0.280 1.00 95.81 101 PHE A N 1
ATOM 771 C CA . PHE A 1 101 ? -0.252 -1.266 0.002 1.00 95.81 101 PHE A CA 1
ATOM 772 C C . PHE A 1 101 ? 0.513 -1.877 -1.167 1.00 95.81 101 PHE A C 1
ATOM 774 O O . PHE A 1 101 ? 0.816 -3.069 -1.152 1.00 95.81 101 PHE A O 1
ATOM 781 N N . VAL A 1 102 ? 0.819 -1.064 -2.175 1.00 92.69 102 VAL A N 1
ATOM 782 C CA . VAL A 1 102 ? 1.584 -1.486 -3.351 1.00 92.69 102 VAL A CA 1
ATOM 783 C C . VAL A 1 102 ? 2.761 -0.540 -3.524 1.00 92.69 102 VAL A C 1
ATOM 785 O O . VAL A 1 102 ? 2.555 0.642 -3.783 1.00 92.69 102 VAL A O 1
ATOM 788 N N . ALA A 1 103 ? 3.980 -1.066 -3.422 1.00 88.81 103 ALA A N 1
ATOM 789 C CA . ALA A 1 103 ? 5.211 -0.353 -3.743 1.00 88.81 103 ALA A CA 1
ATOM 790 C C . ALA A 1 103 ? 5.947 -1.086 -4.863 1.00 88.81 103 ALA A C 1
ATOM 792 O O . ALA A 1 103 ? 6.155 -2.297 -4.784 1.00 88.81 103 ALA A O 1
ATOM 793 N N . GLY A 1 104 ? 6.326 -0.373 -5.922 1.00 83.88 104 GLY A N 1
ATOM 794 C CA . GLY A 1 104 ? 6.989 -1.007 -7.058 1.00 83.88 104 GLY A CA 1
ATOM 795 C C . GLY A 1 104 ? 6.869 -0.250 -8.374 1.00 83.88 104 GLY A C 1
ATOM 796 O O . GLY A 1 104 ? 6.435 0.902 -8.447 1.00 83.88 104 GLY A O 1
ATOM 797 N N . HIS A 1 105 ? 7.264 -0.914 -9.457 1.00 81.25 105 HIS A N 1
ATOM 798 C CA . HIS A 1 105 ? 7.165 -0.333 -10.787 1.00 81.25 105 HIS A CA 1
ATOM 799 C C . HIS A 1 105 ? 5.760 -0.465 -11.365 1.00 81.25 105 HIS A C 1
ATOM 801 O O . HIS A 1 105 ? 5.166 -1.542 -11.381 1.00 81.25 105 HIS A O 1
ATOM 807 N N . GLY A 1 106 ? 5.289 0.647 -11.920 1.00 80.69 106 GLY A N 1
ATOM 808 C CA . GLY A 1 106 ? 4.122 0.714 -12.778 1.00 80.69 106 GLY A CA 1
ATOM 809 C C . GLY A 1 106 ? 4.513 1.097 -14.195 1.00 80.69 106 GLY A C 1
ATOM 810 O O . GLY A 1 106 ? 5.434 1.891 -14.392 1.00 80.69 106 GLY A O 1
ATOM 811 N N . ILE A 1 107 ? 3.809 0.565 -15.188 1.00 81.38 107 ILE A N 1
ATOM 812 C CA . ILE A 1 107 ? 3.948 0.987 -16.584 1.00 81.38 107 ILE A CA 1
ATOM 813 C C . ILE A 1 107 ? 2.582 1.141 -17.235 1.00 81.38 107 ILE A C 1
ATOM 815 O O . ILE A 1 107 ? 1.636 0.433 -16.897 1.00 81.38 107 ILE A O 1
ATOM 819 N N . ASN A 1 108 ? 2.520 2.005 -18.244 1.00 80.62 108 ASN A N 1
ATOM 820 C CA . ASN A 1 108 ? 1.423 1.990 -19.200 1.00 80.62 108 ASN A CA 1
ATOM 821 C C . ASN A 1 108 ? 1.826 1.127 -20.396 1.00 80.62 108 ASN A C 1
ATOM 823 O O . ASN A 1 108 ? 2.868 1.358 -21.016 1.00 80.62 108 ASN A O 1
ATOM 827 N N . VAL A 1 109 ? 0.995 0.143 -20.725 1.00 82.12 109 VAL A N 1
ATOM 828 C CA . VAL A 1 109 ? 1.064 -0.583 -21.993 1.00 82.12 109 VAL A CA 1
ATOM 829 C C . VAL A 1 109 ? -0.203 -0.235 -22.757 1.00 82.12 109 VAL A C 1
ATOM 831 O O . VAL A 1 109 ? -1.285 -0.705 -22.418 1.00 82.12 109 VAL A O 1
ATOM 834 N N . ASP A 1 110 ? -0.045 0.598 -23.785 1.00 83.12 110 ASP A N 1
ATOM 835 C CA . ASP A 1 110 ? -1.151 1.246 -24.494 1.00 83.12 110 ASP A CA 1
ATOM 836 C C . ASP A 1 110 ? -1.975 2.139 -23.542 1.00 83.12 110 ASP A C 1
ATOM 838 O O . ASP A 1 110 ? -1.419 3.080 -22.974 1.00 83.12 110 ASP A O 1
ATOM 842 N N . GLU A 1 111 ? -3.270 1.868 -23.355 1.00 80.56 111 GLU A N 1
ATOM 843 C CA . GLU A 1 111 ? -4.161 2.631 -22.458 1.00 80.56 111 GLU A CA 1
ATOM 844 C C . GLU A 1 111 ? -4.287 2.011 -21.054 1.00 80.56 111 GLU A C 1
ATOM 846 O O . GLU A 1 111 ? -4.902 2.600 -20.164 1.00 80.56 111 GLU A O 1
ATOM 851 N N . ASP A 1 112 ? -3.689 0.836 -20.843 1.00 83.44 112 ASP A N 1
ATOM 852 C CA . ASP A 1 112 ? -3.823 0.064 -19.614 1.00 83.44 112 ASP A CA 1
ATOM 853 C C . ASP A 1 112 ? -2.591 0.215 -18.717 1.00 83.44 112 ASP A C 1
ATOM 855 O O . ASP A 1 112 ? -1.443 0.141 -19.169 1.00 83.44 112 ASP A O 1
ATOM 859 N N . TYR A 1 113 ? -2.844 0.380 -17.421 1.00 86.25 113 TYR A N 1
ATOM 860 C CA . TYR A 1 113 ? -1.811 0.416 -16.393 1.00 86.25 113 TYR A CA 1
ATOM 861 C C . TYR A 1 113 ? -1.565 -0.981 -15.824 1.00 86.25 113 TYR A C 1
ATOM 863 O O . TYR A 1 113 ? -2.504 -1.733 -15.541 1.00 86.25 113 TYR A O 1
ATOM 871 N N . TYR A 1 114 ? -0.289 -1.305 -15.638 1.00 88.62 114 TYR A N 1
ATOM 872 C CA . TYR A 1 114 ? 0.170 -2.576 -15.098 1.00 88.62 114 TYR A CA 1
ATOM 873 C C . TYR A 1 114 ? 1.190 -2.355 -13.989 1.00 88.62 114 TYR A C 1
ATOM 875 O O . TYR A 1 114 ? 2.072 -1.502 -14.111 1.00 88.62 114 TYR A O 1
ATOM 883 N N . VAL A 1 115 ? 1.119 -3.196 -12.961 1.00 89.38 115 VAL A N 1
ATOM 884 C CA . VAL A 1 115 ? 2.184 -3.370 -11.971 1.00 89.38 115 VAL A CA 1
ATOM 885 C C . VAL A 1 115 ? 3.164 -4.420 -12.493 1.00 89.38 115 VAL A C 1
ATOM 887 O O . VAL A 1 115 ? 2.760 -5.408 -13.118 1.00 89.38 115 VAL A O 1
ATOM 890 N N . LEU A 1 116 ? 4.460 -4.197 -12.271 1.00 90.00 116 LEU A N 1
ATOM 891 C CA . LEU A 1 116 ? 5.519 -5.121 -12.671 1.00 90.00 116 LEU A CA 1
ATOM 892 C C . LEU A 1 116 ? 5.818 -6.113 -11.543 1.00 90.00 116 LEU A C 1
ATOM 894 O O . LEU A 1 116 ? 6.452 -5.727 -10.561 1.00 90.00 116 LEU A O 1
ATOM 898 N N . PRO A 1 117 ? 5.426 -7.386 -11.691 1.00 92.88 117 PRO A N 1
ATOM 899 C CA . PRO A 1 117 ? 5.871 -8.448 -10.799 1.00 92.88 117 PRO A CA 1
ATOM 900 C C . PRO A 1 117 ? 7.346 -8.801 -11.036 1.00 92.88 117 PRO A C 1
ATOM 902 O O . PRO A 1 117 ? 7.945 -8.432 -12.052 1.00 92.88 117 PRO A O 1
ATOM 905 N N . THR A 1 118 ? 7.937 -9.582 -10.132 1.00 91.00 118 THR A N 1
ATOM 906 C CA . THR A 1 118 ? 9.349 -10.002 -10.241 1.00 91.00 118 THR A CA 1
ATOM 907 C C . THR A 1 118 ? 9.615 -10.893 -11.466 1.00 91.00 118 THR A C 1
ATOM 909 O O . THR A 1 118 ? 10.687 -10.871 -12.090 1.00 91.00 118 THR A O 1
ATOM 912 N N . ASP A 1 119 ? 8.601 -11.642 -11.901 1.00 92.31 119 ASP A N 1
ATOM 913 C CA . ASP A 1 119 ? 8.646 -12.479 -13.093 1.00 92.31 119 ASP A CA 1
ATOM 914 C C . ASP A 1 119 ? 8.278 -11.721 -14.382 1.00 92.31 119 ASP A C 1
ATOM 916 O O . ASP A 1 119 ? 8.200 -12.344 -15.440 1.00 92.31 119 ASP A O 1
ATOM 920 N N . ALA A 1 120 ? 8.133 -10.389 -14.348 1.00 90.38 120 ALA A N 1
ATOM 921 C CA . ALA A 1 120 ? 7.869 -9.586 -15.537 1.00 90.38 120 ALA A CA 1
ATOM 922 C C . ALA A 1 120 ? 8.959 -9.776 -16.598 1.00 90.38 120 ALA A C 1
ATOM 924 O O . ALA A 1 120 ? 10.159 -9.674 -16.318 1.00 90.38 120 ALA A O 1
ATOM 925 N N . ARG A 1 121 ? 8.546 -10.055 -17.841 1.00 88.44 121 ARG A N 1
ATOM 926 C CA . ARG A 1 121 ? 9.443 -10.252 -18.986 1.00 88.44 121 ARG A CA 1
ATOM 927 C C . ARG A 1 121 ? 9.015 -9.408 -20.181 1.00 88.44 121 ARG A C 1
ATOM 929 O O . ARG A 1 121 ? 7.829 -9.160 -20.424 1.00 88.44 121 ARG A O 1
ATOM 936 N N . LYS A 1 122 ? 10.001 -9.040 -20.991 1.00 85.81 122 LYS A N 1
ATOM 937 C CA . LYS A 1 122 ? 9.786 -8.545 -22.351 1.00 85.81 122 LYS A CA 1
ATOM 938 C C . LYS A 1 122 ? 9.834 -9.708 -23.347 1.00 85.81 122 LYS A C 1
ATOM 940 O O . LYS A 1 122 ? 10.450 -10.737 -23.084 1.00 85.81 122 LYS A O 1
ATOM 945 N N . GLN A 1 123 ? 9.141 -9.551 -24.465 1.00 83.75 123 GLN A N 1
ATOM 946 C CA . GLN A 1 123 ? 9.222 -10.399 -25.656 1.00 83.75 123 GLN A CA 1
ATOM 947 C C . GLN A 1 123 ? 10.017 -9.667 -26.751 1.00 83.75 123 GLN A C 1
ATOM 949 O O . GLN A 1 123 ? 10.459 -8.535 -26.537 1.00 83.75 123 GLN A O 1
ATOM 954 N N . ASP A 1 124 ? 10.198 -10.301 -27.912 1.00 78.62 124 ASP A N 1
ATOM 955 C CA . ASP A 1 124 ? 10.980 -9.756 -29.028 1.00 78.62 124 ASP A CA 1
ATOM 956 C C . ASP A 1 124 ? 10.641 -8.283 -29.330 1.00 78.62 124 ASP A C 1
ATOM 958 O O . ASP A 1 124 ? 9.472 -7.893 -29.411 1.00 78.62 124 ASP A O 1
ATOM 962 N N . GLY A 1 125 ? 11.680 -7.458 -29.502 1.00 69.56 125 GLY A N 1
ATOM 963 C CA . GLY A 1 125 ? 11.537 -6.039 -29.848 1.00 69.56 125 GLY A CA 1
ATOM 964 C C . GLY A 1 125 ? 11.190 -5.104 -28.682 1.00 69.56 125 GLY A C 1
ATOM 965 O O . GLY A 1 125 ? 10.487 -4.123 -28.893 1.00 69.56 125 GLY A O 1
ATOM 966 N N . ASP A 1 126 ? 11.662 -5.402 -27.465 1.00 77.38 126 ASP A N 1
ATOM 967 C CA . ASP A 1 126 ? 11.493 -4.584 -26.244 1.00 77.38 126 ASP A CA 1
ATOM 968 C C . ASP A 1 126 ? 10.034 -4.401 -25.772 1.00 77.38 126 ASP A C 1
ATOM 970 O O . ASP A 1 126 ? 9.733 -3.630 -24.856 1.00 77.38 126 ASP A O 1
ATOM 974 N N . ARG A 1 127 ? 9.108 -5.164 -26.360 1.00 83.88 127 ARG A N 1
ATOM 975 C CA . ARG A 1 127 ? 7.690 -5.141 -26.010 1.00 83.88 127 ARG A CA 1
ATOM 976 C C . ARG A 1 127 ? 7.449 -5.937 -24.732 1.00 83.88 127 ARG A C 1
ATOM 978 O O . ARG A 1 127 ? 7.932 -7.053 -24.589 1.00 83.88 127 ARG A O 1
ATOM 985 N N . TRP A 1 128 ? 6.621 -5.428 -23.828 1.00 87.88 128 TRP A N 1
ATOM 986 C CA . TRP A 1 128 ? 6.221 -6.181 -22.640 1.00 87.88 128 TRP A CA 1
ATOM 987 C C . TRP A 1 128 ? 5.352 -7.400 -22.975 1.00 87.88 128 TRP A C 1
ATOM 989 O O . TRP A 1 128 ? 4.430 -7.323 -23.797 1.00 87.88 128 TRP A O 1
ATOM 999 N N . ARG A 1 129 ? 5.621 -8.537 -22.320 1.00 91.00 129 ARG A N 1
ATOM 1000 C CA . ARG A 1 129 ? 4.758 -9.718 -22.378 1.00 91.00 129 ARG A CA 1
ATOM 1001 C C . ARG A 1 129 ? 3.625 -9.539 -21.366 1.00 91.00 129 ARG A C 1
ATOM 1003 O O . ARG A 1 129 ? 3.803 -9.796 -20.183 1.00 91.00 129 ARG A O 1
ATOM 1010 N N . ARG A 1 130 ? 2.440 -9.127 -21.828 1.00 90.31 130 ARG A N 1
ATOM 1011 C CA . ARG A 1 130 ? 1.296 -8.806 -20.945 1.00 90.31 130 ARG A CA 1
ATOM 1012 C C . ARG A 1 130 ? 0.923 -9.922 -19.960 1.00 90.31 130 ARG A C 1
ATOM 1014 O O . ARG A 1 130 ? 0.525 -9.628 -18.846 1.00 90.31 130 ARG A O 1
ATOM 1021 N N . SER A 1 131 ? 1.098 -11.195 -20.326 1.00 91.19 131 SER A N 1
ATOM 1022 C CA . SER A 1 131 ? 0.792 -12.318 -19.424 1.00 91.19 131 SER A CA 1
ATOM 1023 C C . SER A 1 131 ? 1.675 -12.365 -18.168 1.00 91.19 131 SER A C 1
ATOM 1025 O O . SER A 1 131 ? 1.242 -12.920 -17.163 1.00 91.19 131 SER A O 1
ATOM 1027 N N . SER A 1 132 ? 2.885 -11.794 -18.218 1.00 92.38 132 SER A N 1
ATOM 1028 C CA . SER A 1 132 ? 3.796 -11.665 -17.069 1.00 92.38 132 SER A CA 1
ATOM 1029 C C . SER A 1 132 ? 3.664 -10.318 -16.346 1.00 92.38 132 SER A C 1
ATOM 1031 O O . SER A 1 132 ? 4.577 -9.923 -15.641 1.00 92.38 132 SER A O 1
ATOM 1033 N N . LEU A 1 133 ? 2.595 -9.555 -16.583 1.00 93.38 133 LEU A N 1
ATOM 1034 C CA . LEU A 1 133 ? 2.311 -8.295 -15.889 1.00 93.38 133 LEU A CA 1
ATOM 1035 C C . LEU A 1 133 ? 1.020 -8.428 -15.088 1.00 93.38 133 LEU A C 1
ATOM 1037 O O . LEU A 1 133 ? 0.128 -9.151 -15.521 1.00 93.38 133 LEU A O 1
ATOM 1041 N N . VAL A 1 134 ? 0.865 -7.697 -13.989 1.00 94.94 134 VAL A N 1
ATOM 1042 C CA . VAL A 1 134 ? -0.406 -7.662 -13.247 1.00 94.94 134 VAL A CA 1
ATOM 1043 C C . VAL A 1 134 ? -1.208 -6.457 -13.717 1.00 94.94 134 VAL A C 1
ATOM 1045 O O . VAL A 1 134 ? -0.711 -5.331 -13.655 1.00 94.94 134 VAL A O 1
ATOM 1048 N N . ALA A 1 135 ? -2.414 -6.683 -14.241 1.00 93.38 135 ALA A N 1
ATOM 1049 C CA . ALA A 1 135 ? -3.254 -5.586 -14.699 1.00 93.38 135 ALA A CA 1
ATOM 1050 C C . ALA A 1 135 ? -3.813 -4.832 -13.492 1.00 93.38 135 ALA A C 1
ATOM 1052 O O . ALA A 1 135 ? -4.167 -5.439 -12.484 1.00 93.38 135 ALA A O 1
ATOM 1053 N N . TRP A 1 136 ? -3.945 -3.509 -13.602 1.00 90.75 136 TRP A N 1
ATOM 1054 C CA . TRP A 1 136 ? -4.584 -2.718 -12.548 1.00 90.75 136 TRP A CA 1
ATOM 1055 C C . TRP A 1 136 ? -5.985 -3.219 -12.193 1.00 90.75 136 TRP A C 1
ATOM 1057 O O . TRP A 1 136 ? -6.347 -3.247 -11.022 1.00 90.75 136 TRP A O 1
ATOM 1067 N N . SER A 1 137 ? -6.746 -3.651 -13.203 1.00 91.44 137 SER A N 1
ATOM 1068 C CA . SER A 1 137 ? -8.084 -4.214 -13.023 1.00 91.44 137 SER A CA 1
ATOM 1069 C C . SER A 1 137 ? -8.080 -5.440 -12.114 1.00 91.44 137 SER A C 1
ATOM 1071 O O . SER A 1 137 ? -9.000 -5.581 -11.323 1.00 91.44 137 SER A O 1
ATOM 1073 N N . ASP A 1 138 ? -7.038 -6.279 -12.161 1.00 94.25 138 ASP A N 1
ATOM 1074 C CA . ASP A 1 138 ? -6.941 -7.463 -11.296 1.00 94.25 138 ASP A CA 1
ATOM 1075 C C . ASP A 1 138 ? -6.913 -7.042 -9.811 1.00 94.25 138 ASP A C 1
ATOM 1077 O O . ASP A 1 138 ? -7.578 -7.640 -8.970 1.00 94.25 138 ASP A O 1
ATOM 1081 N N . ILE A 1 139 ? -6.181 -5.966 -9.494 1.00 93.06 139 ILE A N 1
ATOM 1082 C CA . ILE A 1 139 ? -6.051 -5.429 -8.132 1.00 93.06 139 ILE A CA 1
ATOM 1083 C C . ILE A 1 139 ? -7.308 -4.652 -7.727 1.00 93.06 139 ILE A C 1
ATOM 1085 O O . ILE A 1 139 ? -7.821 -4.832 -6.621 1.00 93.06 139 ILE A O 1
ATOM 1089 N N . HIS A 1 140 ? -7.801 -3.780 -8.612 1.00 91.94 140 HIS A N 1
ATOM 1090 C CA . HIS A 1 140 ? -8.967 -2.932 -8.362 1.00 91.94 140 HIS A CA 1
ATOM 1091 C C . HIS A 1 140 ? -10.240 -3.759 -8.146 1.00 91.94 140 HIS A C 1
ATOM 1093 O O . HIS A 1 140 ? -10.932 -3.552 -7.149 1.00 91.94 140 HIS A O 1
ATOM 1099 N N . GLU A 1 141 ? -10.506 -4.751 -8.997 1.00 93.88 141 GLU A N 1
ATOM 1100 C CA . GLU A 1 141 ? -11.683 -5.612 -8.856 1.00 93.88 141 GLU A CA 1
ATOM 1101 C C . GLU A 1 141 ? -11.638 -6.460 -7.575 1.00 93.88 141 GLU A C 1
ATOM 1103 O O . GLU A 1 141 ? -12.684 -6.752 -6.990 1.00 93.88 141 GLU A O 1
ATOM 1108 N N . ALA A 1 142 ? -10.447 -6.867 -7.124 1.00 95.00 142 ALA A N 1
ATOM 1109 C CA . ALA A 1 142 ? -10.295 -7.626 -5.886 1.00 95.00 142 ALA A CA 1
ATOM 1110 C C . ALA A 1 142 ? -10.634 -6.763 -4.656 1.00 95.00 142 ALA A C 1
ATOM 1112 O O . ALA A 1 142 ? -11.436 -7.167 -3.813 1.00 95.00 142 ALA A O 1
ATOM 1113 N N . ILE A 1 143 ? -10.118 -5.528 -4.576 1.00 94.50 143 ILE A N 1
ATOM 1114 C CA . ILE A 1 143 ? -10.451 -4.623 -3.461 1.00 94.50 143 ILE A CA 1
ATOM 1115 C C . ILE A 1 143 ? -11.894 -4.099 -3.520 1.00 94.50 143 ILE A C 1
ATOM 1117 O O . ILE A 1 143 ? -12.482 -3.802 -2.480 1.00 94.50 143 ILE A O 1
ATOM 1121 N N . GLU A 1 144 ? -12.488 -3.990 -4.709 1.00 94.12 144 GLU A N 1
ATOM 1122 C CA . GLU A 1 144 ? -13.891 -3.596 -4.862 1.00 94.12 144 GLU A CA 1
ATOM 1123 C C . GLU A 1 144 ? -14.838 -4.635 -4.242 1.00 94.12 144 GLU A C 1
ATOM 1125 O O . GLU A 1 144 ? -15.853 -4.266 -3.644 1.00 94.12 144 GLU A O 1
ATOM 1130 N N . ARG A 1 145 ? -14.489 -5.926 -4.339 1.00 93.56 145 ARG A N 1
ATOM 1131 C CA . ARG A 1 145 ? -15.242 -7.037 -3.735 1.00 93.56 145 ARG A CA 1
ATOM 1132 C C . ARG A 1 145 ? -15.087 -7.112 -2.216 1.00 93.56 145 ARG A C 1
ATOM 1134 O O . ARG A 1 145 ? -16.029 -7.541 -1.540 1.00 93.56 145 ARG A O 1
ATOM 1141 N N . ALA A 1 146 ? -13.946 -6.664 -1.688 1.00 95.00 146 ALA A N 1
ATOM 1142 C CA . ALA A 1 146 ? -13.688 -6.641 -0.255 1.00 95.00 146 ALA A CA 1
ATOM 1143 C C . ALA A 1 146 ? -14.750 -5.819 0.491 1.00 95.00 146 ALA A C 1
ATOM 1145 O O . ALA A 1 146 ? -15.208 -4.760 0.044 1.00 95.00 146 ALA A O 1
ATOM 1146 N N . ARG A 1 147 ? -15.147 -6.299 1.669 1.00 93.88 147 ARG A N 1
ATOM 1147 C CA . ARG A 1 147 ? -16.142 -5.627 2.513 1.00 93.88 147 ARG A CA 1
ATOM 1148 C C . ARG A 1 147 ? -15.473 -4.667 3.501 1.00 93.88 147 ARG A C 1
ATOM 1150 O O . ARG A 1 147 ? -14.261 -4.676 3.698 1.00 93.88 147 ARG A O 1
ATOM 1157 N N . GLY A 1 148 ? -16.287 -3.797 4.097 1.00 93.81 148 GLY A N 1
ATOM 1158 C CA . GLY A 1 148 ? -15.852 -2.880 5.148 1.00 93.81 148 GLY A CA 1
ATOM 1159 C C . GLY A 1 148 ? -15.090 -1.655 4.648 1.00 93.81 148 GLY A C 1
ATOM 1160 O O . GLY A 1 148 ? -15.417 -1.069 3.613 1.00 93.81 148 GLY A O 1
ATOM 1161 N N . ARG A 1 149 ? -14.114 -1.182 5.422 1.00 94.88 149 ARG A N 1
ATOM 1162 C CA . ARG A 1 149 ? -13.295 -0.006 5.084 1.00 94.88 149 ARG A CA 1
ATOM 1163 C C . ARG A 1 149 ? -12.115 -0.444 4.230 1.00 94.88 149 ARG A C 1
ATOM 1165 O O . ARG A 1 149 ? -11.445 -1.399 4.583 1.00 94.88 149 ARG A O 1
ATOM 1172 N N . ARG A 1 150 ? -11.831 0.265 3.135 1.00 95.06 150 ARG A N 1
ATOM 1173 C CA . ARG A 1 150 ? -10.781 -0.132 2.181 1.00 95.06 150 ARG A CA 1
ATOM 1174 C C . ARG A 1 150 ? -9.809 1.015 1.884 1.00 95.06 150 ARG A C 1
ATOM 1176 O O . ARG A 1 150 ? -10.018 1.727 0.903 1.00 95.06 150 ARG A O 1
ATOM 1183 N N . PRO A 1 151 ? -8.820 1.295 2.752 1.00 94.88 151 PRO A N 1
ATOM 1184 C CA . PRO A 1 151 ? -7.700 2.160 2.404 1.00 94.88 151 PRO A CA 1
ATOM 1185 C C . PRO A 1 151 ? -6.733 1.458 1.451 1.00 94.88 151 PRO A C 1
ATOM 1187 O O . PRO A 1 151 ? -6.269 0.353 1.714 1.00 94.88 151 PRO A O 1
ATOM 1190 N N . MET A 1 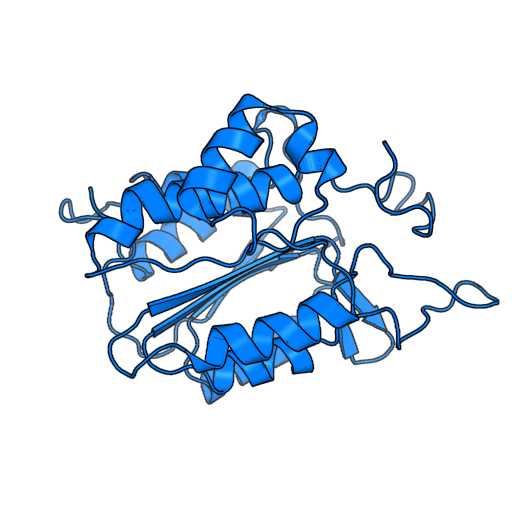152 ? -6.385 2.134 0.371 1.00 94.00 152 MET A N 1
ATOM 1191 C CA . MET A 1 152 ? -5.406 1.705 -0.610 1.00 94.00 152 MET A CA 1
ATOM 1192 C C . MET A 1 152 ? -4.302 2.753 -0.703 1.00 94.00 152 MET A C 1
ATOM 1194 O O . MET A 1 152 ? -4.570 3.950 -0.813 1.00 94.00 152 MET A O 1
ATOM 1198 N N . LEU A 1 153 ? -3.058 2.299 -0.636 1.00 93.75 153 LEU A N 1
ATOM 1199 C CA . LEU A 1 153 ? -1.864 3.125 -0.665 1.00 93.75 153 LEU A CA 1
ATOM 1200 C C . LEU A 1 153 ? -0.953 2.653 -1.799 1.00 93.75 153 LEU A C 1
ATOM 1202 O O . LEU A 1 153 ? -0.564 1.489 -1.837 1.00 93.75 153 LEU A O 1
ATOM 1206 N N . LEU A 1 154 ? -0.628 3.546 -2.729 1.00 89.75 154 LEU A N 1
ATOM 1207 C CA . LEU A 1 154 ? 0.105 3.213 -3.950 1.00 89.75 154 LEU A CA 1
ATOM 1208 C C . LEU A 1 154 ? 1.400 4.025 -4.019 1.00 89.75 154 LEU A C 1
ATOM 1210 O O . LEU A 1 154 ? 1.374 5.200 -4.376 1.00 89.75 154 LEU A O 1
ATOM 1214 N N . ASP A 1 155 ? 2.536 3.402 -3.717 1.00 86.00 155 ASP A N 1
ATOM 1215 C CA . ASP A 1 155 ? 3.874 3.950 -3.972 1.00 86.00 155 ASP A CA 1
ATOM 1216 C C . ASP A 1 155 ? 4.450 3.363 -5.262 1.00 86.00 155 ASP A C 1
ATOM 1218 O O . ASP A 1 155 ? 5.442 2.630 -5.288 1.00 86.00 155 ASP A O 1
ATOM 1222 N N . THR A 1 156 ? 3.754 3.621 -6.363 1.00 76.19 156 THR A N 1
ATOM 1223 C CA . THR A 1 156 ? 4.184 3.145 -7.673 1.00 76.19 156 THR A CA 1
ATOM 1224 C C . THR A 1 156 ? 4.506 4.314 -8.581 1.00 76.19 156 THR A C 1
ATOM 1226 O O . THR A 1 156 ? 3.874 5.371 -8.532 1.00 76.19 156 THR A O 1
ATOM 1229 N N . CYS A 1 157 ? 5.512 4.138 -9.436 1.00 67.06 157 CYS A N 1
ATOM 1230 C CA . CYS A 1 157 ? 5.805 5.119 -10.473 1.00 67.06 157 CYS A CA 1
ATOM 1231 C C . CYS A 1 157 ? 4.653 5.123 -11.486 1.00 67.06 157 CYS A C 1
ATOM 1233 O O . CYS A 1 157 ? 4.620 4.312 -12.410 1.00 67.06 157 CYS A O 1
ATOM 1235 N N . HIS A 1 158 ? 3.684 6.016 -11.305 1.00 62.12 158 HIS A N 1
ATOM 1236 C CA . HIS A 1 158 ? 2.658 6.252 -12.309 1.00 62.12 158 HIS A CA 1
ATOM 1237 C C . HIS A 1 158 ? 3.229 7.090 -13.453 1.00 62.12 158 HIS A C 1
ATOM 1239 O O . HIS A 1 158 ? 3.875 8.116 -13.236 1.00 62.12 158 HIS A O 1
ATOM 1245 N N . ALA A 1 159 ? 2.912 6.693 -14.681 1.00 48.91 159 ALA A N 1
ATOM 1246 C CA . ALA A 1 159 ? 2.878 7.627 -15.791 1.00 48.91 159 ALA A CA 1
ATOM 1247 C C . ALA A 1 159 ? 1.662 8.539 -15.564 1.00 48.91 159 ALA A C 1
ATOM 1249 O O . ALA A 1 159 ? 0.515 8.107 -15.680 1.00 48.91 159 ALA A O 1
ATOM 1250 N N . ALA A 1 160 ? 1.922 9.776 -15.141 1.00 52.16 160 ALA A N 1
ATOM 1251 C CA . ALA A 1 160 ? 0.896 10.769 -14.835 1.00 52.16 160 ALA A CA 1
ATOM 1252 C C . ALA A 1 160 ? -0.134 10.929 -15.981 1.00 52.16 160 ALA A C 1
ATOM 1254 O O . ALA A 1 160 ? 0.190 10.741 -17.154 1.00 52.16 160 ALA A O 1
ATOM 1255 N N . GLY A 1 161 ? -1.377 11.312 -15.656 1.00 62.44 161 GLY A N 1
ATOM 1256 C CA . GLY A 1 161 ? -2.430 11.601 -16.644 1.00 62.44 161 GLY A CA 1
ATOM 1257 C C . GLY A 1 161 ? -3.650 10.681 -16.543 1.00 62.44 161 GLY A C 1
ATOM 1258 O O . GLY A 1 161 ? -4.305 10.644 -15.503 1.00 62.44 161 GLY A O 1
ATOM 1259 N N . ALA A 1 162 ? -3.979 9.968 -17.630 1.00 60.06 162 ALA A N 1
ATOM 1260 C CA . ALA A 1 162 ? -5.224 9.197 -17.786 1.00 60.06 162 ALA A CA 1
ATOM 1261 C C . ALA A 1 162 ? -5.452 8.135 -16.695 1.00 60.06 162 ALA A C 1
ATOM 1263 O O . ALA A 1 162 ? -6.594 7.902 -16.299 1.00 60.06 162 ALA A O 1
ATOM 1264 N N . PHE A 1 163 ? -4.376 7.546 -16.164 1.00 74.38 163 PHE A N 1
ATOM 1265 C CA . PHE A 1 163 ? -4.468 6.592 -15.063 1.00 74.38 163 PHE A CA 1
ATOM 1266 C C . PHE A 1 163 ? -5.026 7.228 -13.781 1.00 74.38 163 PHE A C 1
ATOM 1268 O O . PHE A 1 163 ? -5.905 6.641 -13.164 1.00 74.38 163 PHE A O 1
ATOM 1275 N N . ASN A 1 164 ? -4.613 8.450 -13.420 1.00 75.81 164 ASN A N 1
ATOM 1276 C CA . ASN A 1 164 ? -5.113 9.116 -12.209 1.00 75.81 164 ASN A CA 1
ATOM 1277 C C . ASN A 1 164 ? -6.620 9.389 -12.298 1.00 75.81 164 ASN A C 1
ATOM 1279 O O . ASN A 1 164 ? -7.336 9.182 -11.328 1.00 75.81 164 ASN A O 1
ATOM 1283 N N . ALA A 1 165 ? -7.110 9.807 -13.469 1.00 80.25 165 ALA A N 1
ATOM 1284 C CA . ALA A 1 165 ? -8.540 10.034 -13.680 1.00 80.25 165 ALA A CA 1
ATOM 1285 C C . ALA A 1 165 ? -9.349 8.726 -13.618 1.00 80.25 165 ALA A C 1
ATOM 1287 O O . ALA A 1 165 ? -10.452 8.704 -13.070 1.00 80.25 165 ALA A O 1
ATOM 1288 N N . LYS A 1 166 ? -8.799 7.630 -14.162 1.00 84.06 166 LYS A N 1
ATOM 1289 C CA . LYS A 1 166 ? -9.395 6.291 -14.062 1.00 84.06 166 LYS A CA 1
ATOM 1290 C C . LYS A 1 166 ? -9.428 5.816 -12.607 1.00 84.06 166 LYS A C 1
ATOM 1292 O O . LYS A 1 166 ? -10.502 5.473 -12.129 1.00 84.06 166 LYS A O 1
ATOM 1297 N N . LEU A 1 167 ? -8.301 5.905 -11.902 1.00 84.25 167 LEU A N 1
ATOM 1298 C CA . LEU A 1 167 ? -8.162 5.563 -10.487 1.00 84.25 167 LEU A CA 1
ATOM 1299 C C . LEU A 1 167 ? -9.116 6.371 -9.601 1.00 84.25 167 LEU A C 1
ATOM 1301 O O . LEU A 1 167 ? -9.759 5.809 -8.723 1.00 84.25 167 LEU A O 1
ATOM 1305 N N . GLU A 1 168 ? -9.238 7.681 -9.829 1.00 86.38 168 GLU A N 1
ATOM 1306 C CA . GLU A 1 168 ? -10.158 8.541 -9.081 1.00 86.38 168 GLU A CA 1
ATOM 1307 C C . GLU A 1 168 ? -11.611 8.103 -9.264 1.00 86.38 168 GLU A C 1
ATOM 1309 O O . GLU A 1 168 ? -12.353 7.984 -8.289 1.00 86.38 168 GLU A O 1
ATOM 1314 N N . LYS A 1 169 ? -12.010 7.830 -10.511 1.00 88.50 169 LYS A N 1
ATOM 1315 C CA . LYS A 1 169 ? -13.354 7.351 -10.829 1.00 88.50 169 LYS A CA 1
ATOM 1316 C C . LYS A 1 169 ? -13.626 5.991 -10.184 1.00 88.50 169 LYS A C 1
ATOM 1318 O O . LYS A 1 169 ? -14.640 5.823 -9.518 1.00 88.50 169 LYS A O 1
ATOM 1323 N N . GLU A 1 170 ? -12.710 5.047 -10.356 1.00 90.50 170 GLU A N 1
ATOM 1324 C CA . GLU A 1 170 ? -12.780 3.697 -9.794 1.00 90.50 170 GLU A CA 1
ATOM 1325 C C . GLU A 1 170 ? -12.857 3.710 -8.261 1.00 90.50 170 GLU A C 1
ATOM 1327 O O . GLU A 1 170 ? -13.671 3.001 -7.666 1.00 90.50 170 GLU A O 1
ATOM 1332 N N . ALA A 1 171 ? -12.061 4.563 -7.611 1.00 89.06 171 ALA A N 1
ATOM 1333 C CA . ALA A 1 171 ? -12.096 4.755 -6.167 1.00 89.06 171 ALA A CA 1
ATOM 1334 C C . ALA A 1 171 ? -13.427 5.361 -5.699 1.00 89.06 171 ALA A C 1
ATOM 1336 O O . ALA A 1 171 ? -13.976 4.927 -4.683 1.00 89.06 171 ALA A O 1
ATOM 1337 N N . ALA A 1 172 ? -13.971 6.324 -6.448 1.00 89.00 172 ALA A N 1
ATOM 1338 C CA . ALA A 1 172 ? -15.258 6.942 -6.149 1.00 89.00 172 ALA A CA 1
ATOM 1339 C C . ALA A 1 172 ? -16.415 5.942 -6.264 1.00 89.00 172 ALA A C 1
ATOM 1341 O O . ALA A 1 172 ? -17.226 5.835 -5.337 1.00 89.00 172 ALA A O 1
ATOM 1342 N N . ASP A 1 173 ? -16.461 5.188 -7.365 1.00 89.56 173 ASP A N 1
ATOM 1343 C CA . ASP A 1 173 ? -17.510 4.208 -7.660 1.00 89.56 173 ASP A CA 1
ATOM 1344 C C . ASP A 1 173 ? -17.514 3.082 -6.607 1.00 89.56 173 ASP A C 1
ATOM 1346 O O . ASP A 1 173 ? -18.562 2.747 -6.042 1.00 89.56 173 ASP A O 1
ATOM 1350 N N . ALA A 1 174 ? -16.329 2.587 -6.232 1.00 89.62 174 ALA A N 1
ATOM 1351 C CA . ALA A 1 174 ? -16.165 1.545 -5.217 1.00 89.62 174 ALA A CA 1
ATOM 1352 C C . ALA A 1 174 ? -16.166 2.074 -3.764 1.00 89.62 174 ALA A C 1
ATOM 1354 O O . ALA A 1 174 ? -16.190 1.296 -2.802 1.00 89.62 174 ALA A O 1
ATOM 1355 N N . ARG A 1 175 ? -16.174 3.401 -3.562 1.00 89.81 175 ARG A N 1
ATOM 1356 C CA . ARG A 1 175 ? -16.039 4.071 -2.252 1.00 89.81 175 ARG A CA 1
ATOM 1357 C C . ARG A 1 175 ? -14.774 3.649 -1.491 1.00 89.81 175 ARG A C 1
ATOM 1359 O O . ARG A 1 175 ? -14.823 3.449 -0.276 1.00 89.81 175 ARG A O 1
ATOM 1366 N N . ILE A 1 176 ? -13.660 3.513 -2.196 1.00 91.81 176 ILE A N 1
ATOM 1367 C CA . ILE A 1 176 ? -12.345 3.141 -1.659 1.00 91.81 176 ILE A CA 1
ATOM 1368 C C . ILE A 1 176 ? -11.573 4.418 -1.320 1.00 91.81 176 ILE A C 1
ATOM 1370 O O . ILE A 1 176 ? -11.645 5.406 -2.045 1.00 91.81 176 ILE A O 1
ATOM 1374 N N . VAL A 1 177 ? -10.844 4.415 -0.205 1.00 93.50 177 VAL A N 1
ATOM 1375 C CA . VAL A 1 177 ? -9.907 5.499 0.119 1.00 93.50 177 VAL A CA 1
ATOM 1376 C C . VAL A 1 177 ? -8.605 5.218 -0.614 1.00 93.50 177 VAL A C 1
ATOM 1378 O O . VAL A 1 177 ? -8.049 4.145 -0.428 1.00 93.50 177 VAL A O 1
ATOM 1381 N N . VAL A 1 178 ? -8.096 6.163 -1.398 1.00 92.75 178 VAL A N 1
ATOM 1382 C CA . VAL A 1 178 ? -6.828 6.003 -2.124 1.00 92.75 178 VAL A CA 1
ATOM 1383 C C . VAL A 1 178 ? -5.864 7.110 -1.734 1.00 92.75 178 VAL A C 1
ATOM 1385 O O . VAL A 1 178 ? -6.235 8.279 -1.764 1.00 92.75 178 VAL A O 1
ATOM 1388 N N . LEU A 1 179 ? -4.629 6.748 -1.395 1.00 91.62 179 LEU A N 1
ATOM 1389 C CA . LEU A 1 179 ? -3.483 7.651 -1.300 1.00 91.62 179 LEU A CA 1
ATOM 1390 C C . LEU A 1 179 ? -2.418 7.127 -2.267 1.00 91.62 179 LEU A C 1
ATOM 1392 O O . LEU A 1 179 ? -1.998 5.983 -2.151 1.00 91.62 179 LEU A O 1
ATOM 1396 N N . ALA A 1 180 ? -1.973 7.934 -3.220 1.00 88.38 180 ALA A N 1
ATOM 1397 C CA . ALA A 1 180 ? -1.020 7.510 -4.237 1.00 88.38 180 ALA A CA 1
ATOM 1398 C C . ALA A 1 180 ? 0.122 8.515 -4.400 1.00 88.38 180 ALA A C 1
ATOM 1400 O O . ALA A 1 180 ? -0.082 9.732 -4.430 1.00 88.38 180 ALA A O 1
ATOM 1401 N N . ALA A 1 181 ? 1.334 8.001 -4.564 1.00 81.56 181 ALA A N 1
ATOM 1402 C CA . ALA A 1 181 ? 2.482 8.759 -5.022 1.00 81.56 181 ALA A CA 1
ATOM 1403 C C . ALA A 1 181 ? 2.279 9.143 -6.494 1.00 81.56 181 ALA A C 1
ATOM 1405 O O . ALA A 1 181 ? 2.168 8.265 -7.340 1.00 81.56 181 ALA A O 1
ATOM 1406 N N . THR A 1 182 ? 2.274 10.433 -6.851 1.00 68.12 182 THR A N 1
ATOM 1407 C CA . THR A 1 182 ? 2.325 10.825 -8.273 1.00 68.12 182 THR A CA 1
ATOM 1408 C C . THR A 1 182 ? 3.561 11.663 -8.559 1.00 68.12 182 THR A C 1
ATOM 1410 O O . THR A 1 182 ? 3.842 12.643 -7.866 1.00 68.12 182 THR A O 1
ATOM 1413 N N . ALA A 1 183 ? 4.324 11.255 -9.575 1.00 55.78 183 ALA A N 1
ATOM 1414 C CA . ALA A 1 183 ? 5.505 11.967 -10.042 1.00 55.78 183 ALA A CA 1
ATOM 1415 C C . ALA A 1 183 ? 5.298 12.417 -11.491 1.00 55.78 183 ALA A C 1
ATOM 1417 O O . ALA A 1 183 ? 5.005 11.611 -12.371 1.00 55.78 183 ALA A O 1
ATOM 1418 N N . THR A 1 184 ? 5.503 13.705 -11.758 1.00 47.06 184 THR A N 1
ATOM 1419 C CA . THR A 1 184 ? 5.313 14.312 -13.086 1.00 47.06 184 THR A CA 1
ATOM 1420 C C . THR A 1 184 ? 6.326 13.807 -14.124 1.00 47.06 184 THR A C 1
ATOM 1422 O O . THR A 1 184 ? 6.057 13.866 -15.319 1.00 47.06 184 THR A O 1
ATOM 1425 N N . ASN A 1 185 ? 7.476 13.285 -13.675 1.00 48.41 185 ASN A N 1
ATOM 1426 C CA . ASN A 1 185 ? 8.610 12.890 -14.521 1.00 48.41 185 ASN A CA 1
ATOM 1427 C C . ASN A 1 185 ? 9.023 11.411 -14.348 1.00 48.41 185 ASN A C 1
ATOM 1429 O O . ASN A 1 185 ? 10.205 11.093 -14.450 1.00 48.41 185 ASN A O 1
ATOM 1433 N N . ASN A 1 186 ? 8.070 10.503 -14.101 1.00 47.84 186 ASN A N 1
ATOM 1434 C CA . ASN A 1 186 ? 8.291 9.043 -14.077 1.00 47.84 186 ASN A CA 1
ATOM 1435 C C . ASN A 1 186 ? 9.315 8.532 -13.040 1.00 47.84 186 ASN A C 1
ATOM 1437 O O . ASN A 1 186 ? 9.944 7.494 -13.242 1.00 47.84 186 ASN A O 1
ATOM 1441 N N . THR A 1 187 ? 9.513 9.230 -11.922 1.00 53.81 187 THR A N 1
ATOM 1442 C CA . THR A 1 187 ? 10.345 8.716 -10.823 1.00 53.81 187 THR A CA 1
ATOM 1443 C C . THR A 1 187 ? 9.793 9.229 -9.502 1.00 53.81 187 THR A C 1
ATOM 1445 O O . THR A 1 187 ? 9.872 10.428 -9.227 1.00 53.81 187 THR A O 1
ATOM 1448 N N . ALA A 1 188 ? 9.203 8.337 -8.701 1.00 57.56 188 ALA A N 1
ATOM 1449 C CA . ALA A 1 188 ? 8.973 8.619 -7.289 1.00 57.56 188 ALA A CA 1
ATOM 1450 C C . ALA A 1 188 ? 10.333 8.926 -6.643 1.00 57.56 188 ALA A C 1
ATOM 1452 O O . ALA A 1 188 ? 11.327 8.262 -6.942 1.00 57.56 188 ALA A O 1
ATOM 1453 N N . ALA A 1 189 ? 10.415 9.984 -5.837 1.00 58.78 189 ALA A N 1
ATOM 1454 C CA . ALA A 1 189 ? 11.695 10.394 -5.278 1.00 58.78 189 ALA A CA 1
ATOM 1455 C C . ALA A 1 189 ? 12.145 9.381 -4.214 1.00 58.78 189 ALA A C 1
ATOM 1457 O O . ALA A 1 189 ? 11.646 9.396 -3.089 1.00 58.78 189 ALA A O 1
ATOM 1458 N N . GLU A 1 190 ? 13.099 8.519 -4.563 1.00 61.94 190 GLU A N 1
ATOM 1459 C CA . GLU A 1 190 ? 13.848 7.738 -3.582 1.00 61.94 190 GLU A CA 1
ATOM 1460 C C . GLU A 1 190 ? 14.820 8.666 -2.852 1.00 61.94 190 GLU A C 1
ATOM 1462 O O . GLU A 1 190 ? 15.694 9.297 -3.458 1.00 61.94 190 GLU A O 1
ATOM 1467 N N . LEU A 1 191 ? 14.653 8.775 -1.537 1.00 66.75 191 LEU A N 1
ATOM 1468 C CA . LEU A 1 191 ? 15.530 9.560 -0.683 1.00 66.75 191 LEU A CA 1
ATOM 1469 C C . LEU A 1 191 ? 16.444 8.574 0.036 1.00 66.75 191 LEU A C 1
ATOM 1471 O O . LEU A 1 191 ? 16.083 8.037 1.077 1.00 66.75 191 LEU A O 1
ATOM 1475 N N . ALA A 1 192 ? 17.619 8.315 -0.546 1.00 63.16 192 ALA A N 1
ATOM 1476 C CA . ALA A 1 192 ? 18.552 7.297 -0.054 1.00 63.16 192 ALA A CA 1
ATOM 1477 C C . ALA A 1 192 ? 18.906 7.466 1.437 1.00 63.16 192 ALA A C 1
ATOM 1479 O O . ALA A 1 192 ? 19.046 6.476 2.147 1.00 63.16 192 ALA A O 1
ATOM 1480 N N . ASP A 1 193 ? 18.962 8.710 1.921 1.00 69.62 193 ASP A N 1
ATOM 1481 C CA . ASP A 1 193 ? 19.221 9.034 3.330 1.00 69.62 193 ASP A CA 1
ATOM 1482 C C . ASP A 1 193 ? 18.079 8.617 4.277 1.00 69.62 193 ASP A C 1
ATOM 1484 O O . ASP A 1 193 ? 18.293 8.484 5.480 1.00 69.62 193 ASP A O 1
ATOM 1488 N N . LEU A 1 194 ? 16.865 8.423 3.752 1.00 72.81 194 LEU A N 1
ATOM 1489 C CA . LEU A 1 194 ? 15.678 8.024 4.512 1.00 72.81 194 LEU A CA 1
ATOM 1490 C C . LEU A 1 194 ? 15.405 6.516 4.456 1.00 72.81 194 LEU A C 1
ATOM 1492 O O . LEU A 1 194 ? 14.560 6.039 5.209 1.00 72.81 194 LEU A O 1
ATOM 1496 N N . GLY A 1 195 ? 16.082 5.780 3.568 1.00 78.94 195 GLY A N 1
ATOM 1497 C CA . GLY A 1 195 ? 15.873 4.341 3.371 1.00 78.94 195 GLY A CA 1
ATOM 1498 C C . GLY A 1 195 ? 14.523 3.958 2.749 1.00 78.94 195 GLY A C 1
ATOM 1499 O O . GLY A 1 195 ? 14.180 2.781 2.763 1.00 78.94 195 GLY A O 1
ATOM 1500 N N . HIS A 1 196 ? 13.773 4.938 2.233 1.00 82.81 196 HIS A N 1
ATOM 1501 C CA . HIS A 1 196 ? 12.416 4.793 1.700 1.00 82.81 196 HIS A CA 1
ATOM 1502 C C . HIS A 1 196 ? 12.147 5.820 0.584 1.00 82.81 196 HIS A C 1
ATOM 1504 O O . HIS A 1 196 ? 12.819 6.857 0.483 1.00 82.81 196 HIS A O 1
ATOM 1510 N N . GLY A 1 197 ? 11.113 5.571 -0.225 1.00 82.31 197 GLY A N 1
ATOM 1511 C CA . GLY A 1 197 ? 10.505 6.601 -1.072 1.00 82.31 197 GLY A CA 1
ATOM 1512 C C . GLY A 1 197 ? 9.860 7.718 -0.239 1.00 82.31 197 GLY A C 1
ATOM 1513 O O . GLY A 1 197 ? 9.395 7.484 0.877 1.00 82.31 197 GLY A O 1
ATOM 1514 N N . ALA A 1 198 ? 9.804 8.946 -0.769 1.00 87.12 198 ALA A N 1
ATOM 1515 C CA . ALA A 1 198 ? 9.219 10.084 -0.047 1.00 87.12 198 ALA A CA 1
ATOM 1516 C C . ALA A 1 198 ? 7.764 9.829 0.393 1.00 87.12 198 ALA A C 1
ATOM 1518 O O . ALA A 1 198 ? 7.378 10.228 1.487 1.00 87.12 198 ALA A O 1
ATOM 1519 N N . PHE A 1 199 ? 6.970 9.143 -0.437 1.00 90.19 199 PHE A N 1
ATOM 1520 C CA . PHE A 1 199 ? 5.585 8.801 -0.114 1.00 90.19 199 PHE A CA 1
ATOM 1521 C C . PHE A 1 199 ? 5.500 7.779 1.017 1.00 90.19 199 PHE A C 1
ATOM 1523 O O . PHE A 1 199 ? 4.877 8.072 2.039 1.00 90.19 199 PHE A O 1
ATOM 1530 N N . THR A 1 200 ? 6.155 6.622 0.873 1.00 91.69 200 THR A N 1
ATOM 1531 C CA . THR A 1 200 ? 6.157 5.601 1.928 1.00 91.69 200 THR A CA 1
ATOM 1532 C C . THR A 1 200 ? 6.679 6.158 3.247 1.00 91.69 200 THR A C 1
ATOM 1534 O O . THR A 1 200 ? 6.036 5.974 4.279 1.00 91.69 200 THR A O 1
ATOM 1537 N N . TRP A 1 201 ? 7.772 6.925 3.229 1.00 93.00 201 TRP A N 1
ATOM 1538 C CA . TRP A 1 201 ? 8.296 7.560 4.436 1.00 93.00 201 TRP A CA 1
ATOM 1539 C C . TRP A 1 201 ? 7.248 8.451 5.121 1.00 93.00 201 TRP A C 1
ATOM 1541 O O . TRP A 1 201 ? 7.008 8.319 6.321 1.00 93.00 201 TRP A O 1
ATOM 1551 N N . SER A 1 202 ? 6.562 9.318 4.365 1.00 95.12 202 SER A N 1
ATOM 1552 C CA . SER A 1 202 ? 5.517 10.190 4.917 1.00 95.12 202 SER A CA 1
ATOM 1553 C C . SER A 1 202 ? 4.327 9.402 5.471 1.00 95.12 202 SER A C 1
ATOM 1555 O O . SER A 1 202 ? 3.756 9.778 6.492 1.00 95.12 202 SER A O 1
ATOM 1557 N N . VAL A 1 203 ? 3.951 8.292 4.838 1.00 96.06 203 VAL A N 1
ATOM 1558 C CA . VAL A 1 203 ? 2.899 7.405 5.351 1.00 96.06 203 VAL A CA 1
ATOM 1559 C C . VAL A 1 203 ? 3.321 6.774 6.679 1.00 96.06 203 VAL A C 1
ATOM 1561 O O . VAL A 1 203 ? 2.550 6.813 7.642 1.00 96.06 203 VAL A O 1
ATOM 1564 N N . LEU A 1 204 ? 4.540 6.231 6.752 1.00 96.81 204 LEU A N 1
ATOM 1565 C CA . LEU A 1 204 ? 5.074 5.582 7.951 1.00 96.81 204 LEU A CA 1
ATOM 1566 C C . LEU A 1 204 ? 5.127 6.551 9.134 1.00 96.81 204 LEU A C 1
ATOM 1568 O O . LEU A 1 204 ? 4.597 6.246 10.203 1.00 96.81 204 LEU A O 1
ATOM 1572 N N . GLU A 1 205 ? 5.702 7.738 8.943 1.00 97.06 205 GLU A N 1
ATOM 1573 C CA . GLU A 1 205 ? 5.787 8.748 10.003 1.00 97.06 205 GLU A CA 1
ATOM 1574 C C . GLU A 1 205 ? 4.404 9.259 10.418 1.00 97.06 205 GLU A C 1
ATOM 1576 O O . GLU A 1 205 ? 4.125 9.434 11.610 1.00 97.06 205 GLU A O 1
ATOM 1581 N N . GLY A 1 206 ? 3.496 9.409 9.450 1.00 97.38 206 GLY A N 1
ATOM 1582 C CA . GLY A 1 206 ? 2.101 9.744 9.700 1.00 97.38 206 GLY A CA 1
ATOM 1583 C C . GLY A 1 206 ? 1.432 8.733 10.633 1.00 97.38 206 GLY A C 1
ATOM 1584 O O . GLY A 1 206 ? 0.922 9.126 11.683 1.00 97.38 206 GLY A O 1
ATOM 1585 N N . ILE A 1 207 ? 1.495 7.440 10.295 1.00 97.19 207 ILE A N 1
ATOM 1586 C CA . ILE A 1 207 ? 0.945 6.319 11.083 1.00 97.19 207 ILE A CA 1
ATOM 1587 C C . ILE A 1 207 ? 1.612 6.207 12.462 1.00 97.19 207 ILE A C 1
ATOM 1589 O O . ILE A 1 207 ? 0.942 5.900 13.450 1.00 97.19 207 ILE A O 1
ATOM 1593 N N . ARG A 1 208 ? 2.914 6.497 12.562 1.00 96.38 208 ARG A N 1
ATOM 1594 C CA . ARG A 1 208 ? 3.670 6.498 13.829 1.00 96.38 208 ARG A CA 1
ATOM 1595 C C . ARG A 1 208 ? 3.298 7.648 14.767 1.00 96.38 208 ARG A C 1
ATOM 1597 O O . ARG A 1 208 ? 3.706 7.625 15.928 1.00 96.38 208 ARG A O 1
ATOM 1604 N N . GLY A 1 209 ? 2.493 8.602 14.300 1.00 96.44 209 GLY A N 1
ATOM 1605 C CA . GLY A 1 209 ? 1.873 9.631 15.130 1.00 96.44 209 GLY A CA 1
ATOM 1606 C C . GLY A 1 209 ? 2.116 11.059 14.657 1.00 96.44 209 GLY A C 1
ATOM 1607 O O . GLY A 1 209 ? 1.497 11.968 15.206 1.00 96.44 209 GLY A O 1
ATOM 1608 N N . ALA A 1 210 ? 2.944 11.294 13.633 1.00 97.06 210 ALA A N 1
ATOM 1609 C CA . ALA A 1 210 ? 3.186 12.648 13.125 1.00 97.06 210 ALA A CA 1
ATOM 1610 C C . ALA A 1 210 ? 1.911 13.301 12.552 1.00 97.06 210 ALA A C 1
ATOM 1612 O O . ALA A 1 210 ? 1.788 14.525 12.532 1.00 97.06 210 ALA A O 1
ATOM 1613 N N . ALA A 1 211 ? 0.931 12.481 12.160 1.00 97.00 211 ALA A N 1
ATOM 1614 C CA . ALA A 1 211 ? -0.387 12.910 11.702 1.00 97.00 211 ALA A CA 1
ATOM 1615 C C . ALA A 1 211 ? -1.457 12.978 12.821 1.00 97.00 211 ALA A C 1
ATOM 1617 O O . ALA A 1 211 ? -2.639 13.189 12.539 1.00 97.00 211 ALA A O 1
ATOM 1618 N N . ASN A 1 212 ? -1.084 12.802 14.096 1.00 95.69 212 ASN A N 1
ATOM 1619 C CA . ASN A 1 212 ? -2.003 12.885 15.236 1.00 95.69 212 ASN A CA 1
ATOM 1620 C C . ASN A 1 212 ? -2.241 14.345 15.656 1.00 95.69 212 ASN A C 1
ATOM 1622 O O . ASN A 1 212 ? -1.654 14.849 16.613 1.00 95.69 212 ASN A O 1
ATOM 1626 N N . THR A 1 213 ? -3.124 15.033 14.937 1.00 89.94 213 THR A N 1
ATOM 1627 C CA . THR A 1 213 ? -3.485 16.428 15.232 1.00 89.94 213 THR A CA 1
ATOM 1628 C C . THR A 1 213 ? -4.546 16.567 16.329 1.00 89.94 213 THR A C 1
ATOM 1630 O O . THR A 1 213 ? -4.649 17.626 16.944 1.00 89.94 213 THR A O 1
ATOM 1633 N N . GLY A 1 214 ? -5.330 15.512 16.590 1.00 86.44 214 GLY A N 1
ATOM 1634 C CA . GLY A 1 214 ? -6.450 15.514 17.543 1.00 86.44 214 GLY A CA 1
ATOM 1635 C C . GLY A 1 214 ? -6.113 15.021 18.954 1.00 86.44 214 GLY A C 1
ATOM 1636 O O . GLY A 1 214 ? -6.895 15.233 19.878 1.00 86.44 214 GLY A O 1
ATOM 1637 N N . GLY A 1 215 ? -4.960 14.373 19.142 1.00 89.56 215 GLY A N 1
ATOM 1638 C CA . GLY A 1 215 ? -4.506 13.815 20.420 1.00 89.56 215 GLY A CA 1
ATOM 1639 C C . GLY A 1 215 ? -5.078 12.433 20.767 1.00 89.56 215 GLY A C 1
ATOM 1640 O O . GLY A 1 215 ? -4.586 11.791 21.697 1.00 89.56 215 GLY A O 1
ATOM 1641 N N . ASP A 1 216 ? -6.066 11.939 20.019 1.00 91.44 216 ASP A N 1
ATOM 1642 C CA . ASP A 1 216 ? -6.728 10.643 20.219 1.00 91.44 216 ASP A CA 1
ATOM 1643 C C . ASP A 1 216 ? -6.219 9.529 19.287 1.00 91.44 216 ASP A C 1
ATOM 1645 O O . ASP A 1 216 ? -6.631 8.376 19.411 1.00 91.44 216 ASP A O 1
ATOM 1649 N N . GLY A 1 217 ? -5.280 9.854 18.400 1.00 95.50 217 GLY A N 1
ATOM 1650 C CA . GLY A 1 217 ? -4.692 8.944 17.425 1.00 95.50 217 GLY A CA 1
ATOM 1651 C C . GLY A 1 217 ? -4.664 9.567 16.035 1.00 95.50 217 GLY A C 1
ATOM 1652 O O . GLY A 1 217 ? -5.070 10.708 15.817 1.00 95.50 217 GLY A O 1
ATOM 1653 N N . VAL A 1 218 ? -4.164 8.814 15.067 1.00 97.69 218 VAL A N 1
ATOM 1654 C CA . VAL A 1 218 ? -4.117 9.251 13.674 1.00 97.69 218 VAL A CA 1
ATOM 1655 C C . VAL A 1 218 ? -5.434 8.881 13.009 1.00 97.69 218 VAL A C 1
ATOM 1657 O O . VAL A 1 218 ? -5.857 7.723 13.042 1.00 97.69 218 VAL A O 1
ATOM 1660 N N . ARG A 1 219 ? -6.078 9.861 12.379 1.00 96.00 219 ARG A N 1
ATOM 1661 C CA . ARG A 1 219 ? -7.310 9.672 11.602 1.00 96.00 219 ARG A CA 1
ATOM 1662 C C . ARG A 1 219 ? -7.030 9.799 10.110 1.00 96.00 219 ARG A C 1
ATOM 1664 O O . ARG A 1 219 ? -6.101 10.507 9.732 1.00 96.00 219 ARG A O 1
ATOM 1671 N N . ILE A 1 220 ? -7.842 9.164 9.265 1.00 94.88 220 ILE A N 1
ATOM 1672 C CA . ILE A 1 220 ? -7.581 9.092 7.817 1.00 94.88 220 ILE A CA 1
ATOM 1673 C C . ILE A 1 220 ? -7.454 10.470 7.141 1.00 94.88 220 ILE A C 1
ATOM 1675 O O . ILE A 1 220 ? -6.573 10.652 6.301 1.00 94.88 220 ILE A O 1
ATOM 1679 N N . LEU A 1 221 ? -8.260 11.466 7.539 1.00 93.94 221 LEU A N 1
ATOM 1680 C CA . LEU A 1 221 ? -8.132 12.827 6.997 1.00 93.94 221 LEU A CA 1
ATOM 1681 C C . LEU A 1 221 ? -6.816 13.488 7.426 1.00 93.94 221 LEU A C 1
ATOM 1683 O O . LEU A 1 221 ? -6.166 14.138 6.615 1.00 93.94 221 LEU A O 1
ATOM 1687 N N . GLY A 1 222 ? -6.409 13.290 8.684 1.00 95.44 222 GLY A N 1
ATOM 1688 C CA . GLY A 1 222 ? -5.147 13.818 9.208 1.00 95.44 222 GLY A CA 1
ATOM 1689 C C . GLY A 1 222 ? -3.931 13.150 8.570 1.00 95.44 222 GLY A C 1
ATOM 1690 O O . GLY A 1 222 ? -2.968 13.831 8.237 1.00 95.44 222 GLY A O 1
ATOM 1691 N N . LEU A 1 223 ? -4.000 11.836 8.335 1.00 96.56 223 LEU A N 1
ATOM 1692 C CA . LEU A 1 223 ? -2.968 11.105 7.602 1.00 96.56 223 LEU A CA 1
ATOM 1693 C C . LEU A 1 223 ? -2.838 11.628 6.169 1.00 96.56 223 LEU A C 1
ATOM 1695 O O . LEU A 1 223 ? -1.727 11.881 5.721 1.00 96.56 223 LEU A O 1
ATOM 1699 N N . SER A 1 224 ? -3.959 11.833 5.475 1.00 94.31 224 SER A N 1
ATOM 1700 C CA . SER A 1 224 ? -3.959 12.308 4.085 1.00 94.31 224 SER A CA 1
ATOM 1701 C C . SER A 1 224 ? -3.367 13.717 3.958 1.00 94.31 224 SER A C 1
ATOM 1703 O O . SER A 1 224 ? -2.520 13.942 3.097 1.00 94.31 224 SER A O 1
ATOM 1705 N N . ASP A 1 225 ? -3.747 14.643 4.849 1.00 94.50 225 ASP A N 1
ATOM 1706 C CA . ASP A 1 225 ? -3.170 15.998 4.902 1.00 94.50 225 ASP A CA 1
ATOM 1707 C C . ASP A 1 225 ? -1.668 15.975 5.217 1.00 94.50 225 ASP A C 1
ATOM 1709 O O . ASP A 1 225 ? -0.873 16.644 4.554 1.00 94.50 225 ASP A O 1
ATOM 1713 N N . TYR A 1 226 ? -1.264 15.172 6.207 1.00 96.50 226 TYR A N 1
ATOM 1714 C CA . TYR A 1 226 ? 0.140 15.034 6.575 1.00 96.50 226 TYR A CA 1
ATOM 1715 C C . TYR A 1 226 ? 0.975 14.502 5.408 1.00 96.50 226 TYR A C 1
ATOM 1717 O O . TYR A 1 226 ? 2.003 15.093 5.083 1.00 96.50 226 TYR A O 1
ATOM 1725 N N . VAL A 1 227 ? 0.518 13.429 4.754 1.00 94.81 227 VAL A N 1
ATOM 1726 C CA . VAL A 1 227 ? 1.216 12.825 3.612 1.00 94.81 227 VAL A CA 1
ATOM 1727 C C . VAL A 1 227 ? 1.341 13.821 2.460 1.00 94.81 227 VAL A C 1
ATOM 1729 O O . VAL A 1 227 ? 2.432 13.949 1.908 1.00 94.81 227 VAL A O 1
ATOM 1732 N N . ASP A 1 228 ? 0.287 14.577 2.127 1.00 92.44 228 ASP A N 1
ATOM 1733 C CA . ASP A 1 228 ? 0.369 15.597 1.070 1.00 92.44 228 ASP A CA 1
ATOM 1734 C C . ASP A 1 228 ? 1.429 16.658 1.362 1.00 92.44 228 ASP A C 1
ATOM 1736 O O . ASP A 1 228 ? 2.338 16.887 0.556 1.00 92.44 228 ASP A O 1
ATOM 1740 N N . ARG A 1 229 ? 1.362 17.256 2.551 1.00 94.62 229 ARG A N 1
ATOM 1741 C CA . ARG A 1 229 ? 2.299 18.305 2.957 1.00 94.62 229 ARG A CA 1
ATOM 1742 C C . ARG A 1 229 ? 3.733 17.799 3.031 1.00 94.62 229 ARG A C 1
ATOM 1744 O O . ARG A 1 229 ? 4.658 18.505 2.625 1.00 94.62 229 ARG A O 1
ATOM 1751 N N . GLU A 1 230 ? 3.927 16.598 3.558 1.00 94.44 230 GLU A N 1
ATOM 1752 C CA . GLU A 1 230 ? 5.255 16.070 3.830 1.00 94.44 230 GLU A CA 1
ATOM 1753 C C . GLU A 1 230 ? 5.960 15.591 2.560 1.00 94.44 230 GLU A C 1
ATOM 1755 O O . GLU A 1 230 ? 7.131 15.916 2.360 1.00 94.44 230 GLU A O 1
ATOM 1760 N N . VAL A 1 231 ? 5.243 14.948 1.634 1.00 89.88 231 VAL A N 1
ATOM 1761 C CA . VAL A 1 231 ? 5.794 14.581 0.319 1.00 89.88 231 VAL A CA 1
ATOM 1762 C C . VAL A 1 231 ? 6.217 15.829 -0.455 1.00 89.88 231 VAL A C 1
ATOM 1764 O O . VAL A 1 231 ? 7.325 15.881 -1.001 1.00 89.88 231 VAL A O 1
ATOM 1767 N N . ARG A 1 232 ? 5.384 16.875 -0.470 1.00 90.31 232 ARG A N 1
ATOM 1768 C CA . ARG A 1 232 ? 5.727 18.156 -1.109 1.00 90.31 232 ARG A CA 1
ATOM 1769 C C . ARG A 1 232 ? 6.961 18.790 -0.479 1.00 90.31 232 ARG A C 1
ATOM 1771 O O . ARG A 1 232 ? 7.862 19.226 -1.196 1.00 90.31 232 ARG A O 1
ATOM 1778 N N . ARG A 1 233 ? 7.044 18.785 0.855 1.00 92.38 233 ARG A N 1
ATOM 1779 C CA . ARG A 1 233 ? 8.189 19.317 1.605 1.00 92.38 233 ARG A CA 1
ATOM 1780 C C . ARG A 1 233 ? 9.481 18.563 1.285 1.00 92.38 233 ARG A C 1
ATOM 1782 O O . ARG A 1 233 ? 10.494 19.197 1.001 1.00 92.38 233 ARG A O 1
ATOM 1789 N N . LEU A 1 234 ? 9.449 17.232 1.328 1.00 88.69 234 LEU A N 1
ATOM 1790 C CA . LEU A 1 234 ? 10.612 16.367 1.110 1.00 88.69 234 LEU A CA 1
ATOM 1791 C C . LEU A 1 234 ? 11.125 16.421 -0.328 1.00 88.69 234 LEU A C 1
ATOM 1793 O O . LEU A 1 234 ? 12.330 16.377 -0.567 1.00 88.69 234 LEU A O 1
ATOM 1797 N N . THR A 1 235 ? 10.216 16.540 -1.293 1.00 85.25 235 THR A N 1
ATOM 1798 C CA . THR A 1 235 ? 10.576 16.550 -2.716 1.00 85.25 235 THR A CA 1
ATOM 1799 C C . THR A 1 235 ? 10.803 17.952 -3.277 1.00 85.25 235 THR A C 1
ATOM 1801 O O . THR A 1 235 ? 11.274 18.082 -4.411 1.00 85.25 235 THR A O 1
ATOM 1804 N N . GLY A 1 236 ? 10.512 19.002 -2.500 1.00 87.00 236 GLY A N 1
ATOM 1805 C CA . GLY A 1 236 ? 10.557 20.392 -2.952 1.00 87.00 236 GLY A CA 1
ATOM 1806 C C . GLY A 1 236 ? 9.535 20.664 -4.056 1.00 87.00 236 GLY A C 1
ATOM 1807 O O . GLY A 1 236 ? 9.899 21.211 -5.094 1.00 87.00 236 GLY A O 1
ATOM 1808 N N . GLU A 1 237 ? 8.290 20.218 -3.855 1.00 85.38 237 GLU A N 1
ATOM 1809 C CA . G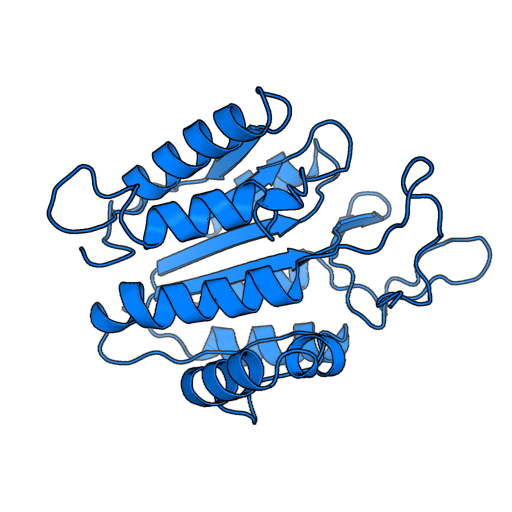LU A 1 237 ? 7.155 20.298 -4.798 1.00 85.38 237 GLU A CA 1
ATOM 1810 C C . GLU A 1 237 ? 7.336 19.509 -6.111 1.00 85.38 237 GLU A C 1
ATOM 1812 O O . GLU A 1 237 ? 6.537 19.646 -7.038 1.00 85.38 237 GLU A O 1
ATOM 1817 N N . ARG A 1 238 ? 8.369 18.660 -6.220 1.00 78.94 238 ARG A N 1
ATOM 1818 C CA . ARG A 1 238 ? 8.604 17.829 -7.418 1.00 78.94 238 ARG A CA 1
ATOM 1819 C C . ARG A 1 238 ? 7.660 16.632 -7.514 1.00 78.94 238 ARG A C 1
ATOM 1821 O O . ARG A 1 238 ? 7.433 16.131 -8.613 1.00 78.94 238 ARG A O 1
ATOM 1828 N N . GLN A 1 239 ? 7.148 16.172 -6.377 1.00 78.38 239 GLN A N 1
ATOM 1829 C CA . GLN A 1 239 ? 6.157 15.112 -6.277 1.00 78.38 239 GLN A CA 1
ATOM 1830 C C . GLN A 1 239 ? 4.892 15.691 -5.651 1.00 78.38 239 GLN A C 1
ATOM 1832 O O . GLN A 1 239 ? 4.955 16.397 -4.644 1.00 78.38 239 GLN A O 1
ATOM 1837 N N . GLN A 1 240 ? 3.746 15.389 -6.254 1.00 82.75 240 GLN A N 1
ATOM 1838 C CA . GLN A 1 240 ? 2.444 15.800 -5.747 1.00 82.75 240 GLN A CA 1
ATOM 1839 C C . GLN A 1 240 ? 1.632 14.532 -5.525 1.00 82.75 240 GLN A C 1
ATOM 1841 O O . GLN A 1 240 ? 1.295 13.861 -6.496 1.00 82.75 240 GLN A O 1
ATOM 1846 N N . PRO A 1 241 ? 1.362 14.119 -4.286 1.00 83.56 241 PRO A N 1
ATOM 1847 C CA . PRO A 1 241 ? 0.548 12.938 -4.077 1.00 83.56 241 PRO A CA 1
ATOM 1848 C C . PRO A 1 241 ? -0.892 13.208 -4.514 1.00 83.56 241 PRO A C 1
ATOM 1850 O O . PRO A 1 241 ? -1.382 14.337 -4.515 1.00 83.56 241 PRO A O 1
ATOM 1853 N N . PHE A 1 242 ? -1.561 12.136 -4.904 1.00 83.69 242 PHE A N 1
ATOM 1854 C CA . PHE A 1 242 ? -2.983 12.114 -5.186 1.00 83.69 242 PHE A CA 1
ATOM 1855 C C . PHE A 1 242 ? -3.679 11.430 -4.017 1.00 83.69 242 PHE A C 1
ATOM 1857 O O . PHE A 1 242 ? -3.195 10.416 -3.515 1.00 83.69 242 PHE A O 1
ATOM 1864 N N . TYR A 1 243 ? -4.822 11.956 -3.593 1.00 84.69 243 TYR A N 1
ATOM 1865 C CA . TYR A 1 243 ? -5.680 11.241 -2.665 1.00 84.69 243 TYR A CA 1
ATOM 1866 C C . TYR A 1 243 ? -7.142 11.371 -3.069 1.00 84.69 243 TYR A C 1
ATOM 1868 O O . TYR A 1 243 ? -7.626 12.452 -3.403 1.00 84.69 243 TYR A O 1
ATOM 1876 N N . HIS A 1 244 ? -7.849 10.248 -3.003 1.00 87.69 244 HIS A N 1
ATOM 1877 C CA . HIS A 1 244 ? -9.292 10.183 -3.127 1.00 87.69 244 HIS A CA 1
ATOM 1878 C C . HIS A 1 244 ? -9.873 9.735 -1.793 1.00 87.69 244 HIS A C 1
ATOM 1880 O O . HIS A 1 244 ? -9.602 8.637 -1.305 1.00 87.69 244 HIS A O 1
ATOM 1886 N N . LEU A 1 245 ? -10.697 10.597 -1.209 1.00 86.56 245 LEU A N 1
ATOM 1887 C CA . LEU A 1 245 ? -11.458 10.290 -0.012 1.00 86.56 245 LEU A CA 1
ATOM 1888 C C . LEU A 1 245 ? -12.933 10.377 -0.397 1.00 86.56 245 LEU A C 1
ATOM 1890 O O . LEU A 1 245 ? -13.440 11.489 -0.579 1.00 86.56 245 LEU A O 1
ATOM 1894 N N . PRO A 1 246 ? -13.642 9.239 -0.535 1.00 80.69 246 PRO A N 1
ATOM 1895 C CA . PRO A 1 246 ? -15.083 9.274 -0.725 1.00 80.69 246 PRO A CA 1
ATOM 1896 C C . PRO A 1 246 ? -15.716 9.926 0.512 1.00 80.69 246 PRO A C 1
ATOM 1898 O O . PRO A 1 246 ? -15.029 10.214 1.494 1.00 80.69 246 PRO A O 1
ATOM 1901 N N . ARG A 1 247 ? -17.037 10.150 0.520 1.00 75.06 247 ARG A N 1
ATOM 1902 C CA . ARG A 1 247 ? -17.747 10.550 1.752 1.00 75.06 247 ARG A CA 1
ATOM 1903 C C . ARG A 1 247 ? -17.672 9.422 2.790 1.00 75.06 247 ARG A C 1
ATOM 1905 O O . ARG A 1 247 ? -18.623 8.669 2.971 1.00 75.06 247 ARG A O 1
ATOM 1912 N N . THR A 1 248 ? -16.517 9.298 3.424 1.00 72.94 248 THR A N 1
ATOM 1913 C CA . THR A 1 248 ? -16.172 8.335 4.453 1.00 72.94 248 THR A CA 1
ATOM 1914 C C . THR A 1 248 ? -16.156 9.046 5.791 1.00 72.94 248 THR A C 1
ATOM 1916 O O . THR A 1 248 ? -15.867 10.241 5.890 1.00 72.94 248 THR A O 1
ATOM 1919 N N . GLU A 1 249 ? -16.455 8.302 6.845 1.00 84.19 249 GLU A N 1
ATOM 1920 C CA . GLU A 1 249 ? -16.223 8.784 8.197 1.00 84.19 249 GLU A CA 1
ATOM 1921 C C . GLU A 1 249 ? -14.726 9.027 8.410 1.00 84.19 249 GLU A C 1
ATOM 1923 O O . GLU A 1 249 ? -13.883 8.302 7.880 1.00 84.19 249 GLU A O 1
ATOM 1928 N N . ASN A 1 250 ? -14.378 10.035 9.208 1.00 92.06 250 ASN A N 1
ATOM 1929 C CA . ASN A 1 250 ? -12.992 10.298 9.584 1.00 92.06 250 ASN A CA 1
ATOM 1930 C C . ASN A 1 250 ? -12.529 9.309 10.669 1.00 92.06 250 ASN A C 1
ATOM 1932 O O . ASN A 1 250 ? -12.411 9.673 11.843 1.00 92.06 250 ASN A O 1
ATOM 1936 N N . PHE A 1 251 ? -12.342 8.043 10.301 1.00 93.38 251 PHE A N 1
ATOM 1937 C CA . PHE A 1 251 ? -12.018 6.962 11.233 1.00 93.38 251 PHE A CA 1
ATOM 1938 C C . PHE A 1 251 ? -10.544 6.959 11.665 1.00 93.38 251 PHE A C 1
ATOM 1940 O O . PHE A 1 251 ? -9.678 7.522 10.991 1.00 93.38 251 PHE A O 1
ATOM 1947 N N . LEU A 1 252 ? -10.273 6.324 12.811 1.00 95.50 252 LEU A N 1
ATOM 1948 C CA . LEU A 1 252 ? -8.918 6.086 13.312 1.00 95.50 252 LEU A CA 1
ATOM 1949 C C . LEU A 1 252 ? -8.215 5.039 12.446 1.00 95.50 252 LEU A C 1
ATOM 1951 O O . LEU A 1 252 ? -8.756 3.960 12.221 1.00 95.50 252 LEU A O 1
ATOM 1955 N N . VAL A 1 253 ? -7.010 5.369 11.993 1.00 95.62 253 VAL A N 1
ATOM 1956 C CA . VAL A 1 253 ? -6.118 4.471 11.245 1.00 95.62 253 VAL A CA 1
ATOM 1957 C C . VAL A 1 253 ? -4.940 4.014 12.092 1.00 95.62 253 VAL A C 1
ATOM 1959 O O . VAL A 1 253 ? -4.380 2.961 11.821 1.00 95.62 253 VAL A O 1
ATOM 1962 N N . ALA A 1 254 ? -4.575 4.767 13.130 1.00 96.06 254 ALA A N 1
ATOM 1963 C CA . ALA A 1 254 ? -3.556 4.368 14.089 1.00 96.06 254 ALA A CA 1
ATOM 1964 C C . ALA A 1 254 ? -3.818 4.971 15.471 1.00 96.06 254 ALA A C 1
ATOM 1966 O O . ALA A 1 254 ? -4.366 6.067 15.601 1.00 96.06 254 ALA A O 1
ATOM 1967 N N . ARG A 1 255 ? -3.413 4.256 16.520 1.00 93.12 255 ARG A N 1
ATOM 1968 C CA . ARG A 1 255 ? -3.418 4.776 17.893 1.00 93.12 255 ARG A CA 1
ATOM 1969 C C . ARG A 1 255 ? -2.307 5.811 18.109 1.00 93.12 255 ARG A C 1
ATOM 1971 O O . ARG A 1 255 ? -1.343 5.867 17.349 1.00 93.12 255 ARG A O 1
ATOM 1978 N N . ARG A 1 256 ? -2.443 6.584 19.188 1.00 84.44 256 ARG A N 1
ATOM 1979 C CA . ARG A 1 256 ? -1.389 7.466 19.718 1.00 84.44 256 ARG A CA 1
ATOM 1980 C C . ARG A 1 256 ? -0.093 6.718 20.059 1.00 84.44 256 ARG A C 1
ATOM 1982 O O . ARG A 1 256 ? -0.171 5.524 20.428 1.00 84.44 256 ARG A O 1
#

Foldseek 3Di:
DLLQPADDCCPPHHRLRDQFQLVLQLLVLVLCQVWFQVVDPGDEDAAADDVVVCVVDVVSVVVSCVRHPPVRHHHQWQVCCLVVLQVVLLPDDQADEAEAEDAAEWDDDDLWIWGQGSQWHADPPRHTDVSRTHTPCSNLVSNLNHHHAAEYEENYQDQDDPVLVVVLVSCQVSQHKYKYKYAPSRDQDDDVVQSDGQQSSQLSVQSVCPLVPPQFAHWPVSSNVSSQVRSCVVVVNRIGMDIHHHPDPRDHRTGD

Secondary structure (DSSP, 8-state):
--S-TTS-S-SSSS----SSHHHHHHHHHHHHHHHTGGGSS-----EE--HHHHHTSHHHHHHHHHHH-GGGEE---HHHHHHHHHHHHTS--TT-B--EEEEE-EEEETTEEEE--TT--EETTTEE-GGGSEEHHHHHHHHHHS-SB-EEEEEE---SSHHHHHHHHHHHHHT-EEEE--BTTS---EEGGGTEEHHHHHHHHIIIIIT--SSS-EEHHHHHHHHHHHHHHHHTSSB--EEE--S----EEE--

Sequence (256 aa):
VNQYPHLPRDCGGRSCDLNFPVADASEFVRAVAERSAPLHAQMEALLLVNREALEADDARAGDIARIVGDDRIIEPEARSIRDEIVDFLDLPGPDDTTIVFVAGHGINVDEDYYVLPTDARKQDGDRWRRSSLVAWSDIHEAIERARGRRPMLLDTCHAAGAFNAKLEKEAADARIVVLAATATNNTAAELADLGHGAFTWSVLEGIRGAANTGGDGVRILGLSDYVDREVRRLTGERQQPFYHLPRTENFLVARR

pLDDT: mean 86.01, std 14.79, range [33.94, 98.25]

Radius of gyration: 17.32 Å; chains: 1; bounding box: 40×40×50 Å